Protein AF-A0AAE0HT66-F1 (afdb_monomer_lite)

pLDDT: mean 77.18, std 22.68, range [31.53, 98.75]

Foldseek 3Di:
DDPPDDPDDDDDDDDDDDDDDDDDDDDDDDDDDDDDCPVVVVVVVVVVVVVVVVCVVVVVPPPPDPPPPPPDDPDPPPPPDPDPDDPPPPPQQDAAEDEDEDFLLDLVVLCCLPVPVVVVCVPCVSRHPYDYAYDWDADPVRDTADPVGPLRLLSRLLLLLLCVVPVPCVQSSQLSNQSSVVSVCGPPLVSNVVSCVVRVHDSVSSVCSCPPPVSPRRNDDDPDD

Radius of gyration: 29.05 Å; chains: 1; bounding box: 77×55×72 Å

Structure (mmCIF, N/CA/C/O backbone):
data_AF-A0AAE0HT66-F1
#
_entry.id   AF-A0AAE0HT66-F1
#
loop_
_atom_site.group_PDB
_atom_site.id
_atom_site.type_symbol
_atom_site.label_atom_id
_atom_site.label_alt_id
_atom_site.label_comp_id
_atom_site.label_asym_id
_atom_site.label_entity_id
_atom_site.label_seq_id
_atom_site.pdbx_PDB_ins_code
_atom_site.Cartn_x
_atom_site.Cartn_y
_atom_site.Cartn_z
_atom_site.occupancy
_atom_site.B_iso_or_equiv
_atom_site.auth_seq_id
_atom_site.auth_comp_id
_atom_site.auth_asym_id
_atom_site.auth_atom_id
_atom_site.pdbx_PDB_model_num
ATOM 1 N N . MET A 1 1 ? 22.361 10.518 -19.785 1.00 38.62 1 MET A N 1
ATOM 2 C CA . MET A 1 1 ? 21.434 9.857 -20.727 1.00 38.62 1 MET A CA 1
ATOM 3 C C . MET A 1 1 ? 20.139 9.699 -19.963 1.00 38.62 1 MET A C 1
ATOM 5 O O . MET A 1 1 ? 20.112 8.936 -19.013 1.00 38.62 1 MET A O 1
ATOM 9 N N . ASP A 1 2 ? 19.181 10.570 -20.272 1.00 39.28 2 ASP A N 1
ATOM 10 C CA . ASP A 1 2 ? 18.023 10.911 -19.442 1.00 39.28 2 ASP A CA 1
ATOM 11 C C . ASP A 1 2 ? 16.940 9.827 -19.385 1.00 39.28 2 ASP A C 1
ATOM 13 O O . ASP A 1 2 ? 16.360 9.454 -20.404 1.00 39.28 2 ASP A O 1
ATOM 17 N N . GLU A 1 3 ? 16.601 9.410 -18.166 1.00 45.34 3 GLU A N 1
ATOM 18 C CA . GLU A 1 3 ? 15.489 8.522 -17.809 1.00 45.34 3 GLU A CA 1
ATOM 19 C C . GLU A 1 3 ? 14.246 9.352 -17.425 1.00 45.34 3 GLU A C 1
ATOM 21 O O . GLU A 1 3 ? 13.720 9.270 -16.324 1.00 45.34 3 GLU A O 1
ATOM 26 N N . LYS A 1 4 ? 13.793 10.236 -18.324 1.00 43.44 4 LYS A N 1
ATOM 27 C CA . LYS A 1 4 ? 12.598 11.086 -18.110 1.00 43.44 4 LYS A CA 1
ATOM 28 C C . LYS A 1 4 ? 11.472 10.827 -19.110 1.00 43.44 4 LYS A C 1
ATOM 30 O O . LYS A 1 4 ? 10.714 11.732 -19.448 1.00 43.44 4 LYS A O 1
ATOM 35 N N . ARG A 1 5 ? 11.363 9.612 -19.652 1.00 46.53 5 ARG A N 1
ATOM 36 C CA . ARG A 1 5 ? 10.412 9.358 -20.747 1.00 46.53 5 ARG A CA 1
ATOM 37 C C . ARG A 1 5 ? 9.852 7.940 -20.764 1.00 46.53 5 ARG A C 1
ATOM 39 O O . ARG A 1 5 ? 10.091 7.192 -21.702 1.00 46.53 5 ARG A O 1
ATOM 46 N N . ALA A 1 6 ? 9.089 7.583 -19.735 1.00 46.75 6 ALA A N 1
ATOM 47 C CA . ALA A 1 6 ? 8.369 6.306 -19.710 1.00 46.75 6 ALA A CA 1
ATOM 48 C C . ALA A 1 6 ? 6.849 6.423 -19.499 1.00 46.75 6 ALA A C 1
ATOM 50 O O . ALA A 1 6 ? 6.180 5.397 -19.495 1.00 46.75 6 ALA A O 1
ATOM 51 N N . PHE A 1 7 ? 6.271 7.627 -19.377 1.00 44.38 7 PHE A N 1
ATOM 52 C CA . PHE A 1 7 ? 4.848 7.757 -19.013 1.00 44.38 7 PHE A CA 1
ATOM 53 C C . PHE A 1 7 ? 3.924 8.402 -20.053 1.00 44.38 7 PHE A C 1
ATOM 55 O O . PHE A 1 7 ? 2.739 8.556 -19.783 1.00 44.38 7 PHE A O 1
ATOM 62 N N . GLU A 1 8 ? 4.413 8.754 -21.247 1.00 47.97 8 GLU A N 1
ATOM 63 C CA . GLU A 1 8 ? 3.645 9.627 -22.153 1.00 47.97 8 GLU A CA 1
ATOM 64 C C . GLU A 1 8 ? 3.478 9.126 -23.588 1.00 47.97 8 GLU A C 1
ATOM 66 O O . GLU A 1 8 ? 3.540 9.908 -24.529 1.00 47.97 8 GLU A O 1
ATOM 71 N N . GLN A 1 9 ? 3.228 7.835 -23.801 1.00 50.03 9 GLN A N 1
ATOM 72 C CA . GLN A 1 9 ? 2.726 7.384 -25.105 1.00 50.03 9 GLN A CA 1
ATOM 73 C C . GLN A 1 9 ? 2.022 6.031 -25.018 1.00 50.03 9 GLN A C 1
ATOM 75 O O . GLN A 1 9 ? 2.674 5.012 -25.189 1.00 50.03 9 GLN A O 1
ATOM 80 N N . LEU A 1 10 ? 0.691 6.031 -24.886 1.00 36.78 10 LEU A N 1
ATOM 81 C CA . LEU A 1 10 ? -0.179 5.149 -25.677 1.00 36.78 10 LEU A CA 1
ATOM 82 C C . LEU A 1 10 ? -1.539 5.849 -25.928 1.00 36.78 10 LEU A C 1
ATOM 84 O O . LEU A 1 10 ? -2.130 6.370 -24.983 1.00 36.78 10 LEU A O 1
ATOM 88 N N . PRO A 1 11 ? -2.033 5.914 -27.182 1.00 40.06 11 PRO A N 1
ATOM 89 C CA . PRO A 1 11 ? -3.235 6.667 -27.539 1.00 40.06 11 PRO A CA 1
ATOM 90 C C . PRO A 1 11 ? -4.526 5.878 -27.262 1.00 40.06 11 PRO A C 1
ATOM 92 O O . PRO A 1 11 ? -4.667 4.729 -27.677 1.00 40.06 11 PRO A O 1
ATOM 95 N N . ILE A 1 12 ? -5.496 6.535 -26.619 1.00 41.31 12 ILE A N 1
ATOM 96 C CA . ILE A 1 12 ? -6.864 6.040 -26.416 1.00 41.31 12 ILE A CA 1
ATOM 97 C C . ILE A 1 12 ? -7.709 6.383 -27.649 1.00 41.31 12 ILE A C 1
ATOM 99 O O . ILE A 1 12 ? -7.944 7.552 -27.952 1.00 41.31 12 ILE A O 1
ATOM 103 N N . THR A 1 13 ? -8.197 5.367 -28.359 1.00 40.44 13 THR A N 1
ATOM 104 C CA . THR A 1 13 ? -9.254 5.527 -29.364 1.00 40.44 13 THR A CA 1
ATOM 105 C C . THR A 1 13 ? -10.602 5.677 -28.657 1.00 40.44 13 THR A C 1
ATOM 107 O O . THR A 1 13 ? -11.047 4.758 -27.971 1.00 40.44 13 THR A O 1
ATOM 110 N N . GLN A 1 14 ? -11.247 6.834 -28.821 1.00 40.94 14 GLN A N 1
ATOM 111 C CA . GLN A 1 14 ? -12.584 7.130 -28.302 1.00 40.94 14 GLN A CA 1
ATOM 112 C C . GLN A 1 14 ? -13.657 6.317 -29.047 1.00 40.94 14 GLN A C 1
ATOM 114 O O . GLN A 1 14 ? -13.795 6.427 -30.265 1.00 40.94 14 GLN A O 1
ATOM 119 N N . GLY A 1 15 ? -14.427 5.516 -28.307 1.00 35.72 15 GLY A N 1
ATOM 120 C CA . GLY A 1 15 ? -15.667 4.902 -28.780 1.00 35.72 15 GLY A CA 1
ATOM 121 C C . GLY A 1 15 ? -16.825 5.889 -28.647 1.00 35.72 15 GLY A C 1
ATOM 122 O O . GLY A 1 15 ? -17.043 6.453 -27.578 1.00 35.72 15 GLY A O 1
ATOM 123 N N . SER A 1 16 ? -17.532 6.118 -29.749 1.00 39.53 16 SER A N 1
ATOM 124 C CA . SER A 1 16 ? -18.699 6.991 -29.855 1.00 39.53 16 SER A CA 1
ATOM 125 C C . SER A 1 16 ? -19.965 6.258 -29.410 1.00 39.53 16 SER A C 1
ATOM 127 O O . SER A 1 16 ? -20.247 5.147 -29.852 1.00 39.53 16 SER A O 1
ATOM 129 N N . ASP A 1 17 ? -20.724 6.905 -28.531 1.00 43.22 17 ASP A N 1
ATOM 130 C CA . ASP A 1 17 ? -22.006 6.446 -28.005 1.00 43.22 17 ASP A CA 1
ATOM 131 C C . ASP A 1 17 ? -23.137 6.952 -28.921 1.00 43.22 17 ASP A C 1
ATOM 133 O O . ASP A 1 17 ? -23.206 8.147 -29.225 1.00 43.22 17 ASP A O 1
ATOM 137 N N . SER A 1 18 ? -24.007 6.062 -29.414 1.00 40.66 18 SER A N 1
ATOM 138 C CA . SER A 1 18 ? -25.188 6.469 -30.190 1.00 40.66 18 SER A CA 1
ATOM 139 C C . SER A 1 18 ? -26.352 5.472 -30.109 1.00 40.66 18 SER A C 1
ATOM 141 O O . SER A 1 18 ? -26.240 4.339 -30.561 1.00 40.66 18 SER A O 1
ATOM 143 N N . GLY A 1 19 ? -27.492 5.974 -29.606 1.00 35.41 19 GLY A N 1
ATOM 144 C CA . GLY A 1 19 ? -28.868 5.518 -29.880 1.00 35.41 19 GLY A CA 1
ATOM 145 C C . GLY A 1 19 ? -29.298 4.199 -29.219 1.00 35.41 19 GLY A C 1
ATOM 146 O O . GLY A 1 19 ? -28.543 3.252 -29.123 1.00 35.41 19 GLY A O 1
ATOM 147 N N . SER A 1 20 ? -30.532 3.974 -28.772 1.00 40.66 20 SER A N 1
ATOM 148 C CA . SER A 1 20 ? -31.798 4.712 -28.829 1.00 40.66 20 SER A CA 1
ATOM 149 C C . SER A 1 20 ? -32.842 3.838 -28.102 1.00 40.66 20 SER A C 1
ATOM 151 O O . SER A 1 20 ? -32.801 2.614 -28.210 1.00 40.66 20 SER A O 1
ATOM 153 N N . ARG A 1 21 ? -33.779 4.443 -27.357 1.00 45.50 21 ARG A N 1
ATOM 154 C CA . ARG A 1 21 ? -34.964 3.768 -26.777 1.00 45.50 21 ARG A CA 1
ATOM 155 C C . ARG A 1 21 ? -35.964 3.379 -27.868 1.00 45.50 21 ARG A C 1
ATOM 157 O O . ARG A 1 21 ? -36.226 4.226 -28.712 1.00 45.50 21 ARG A O 1
ATOM 164 N N . GLN A 1 22 ? -36.637 2.229 -27.724 1.00 47.03 22 GLN A N 1
ATOM 165 C CA . GLN A 1 22 ? -38.090 2.062 -27.951 1.00 47.03 22 GLN A CA 1
ATOM 166 C C . GLN A 1 22 ? -38.619 0.707 -27.391 1.00 47.03 22 GLN A C 1
ATOM 168 O O . GLN A 1 22 ? -37.803 -0.147 -27.046 1.00 47.03 22 GLN A O 1
ATOM 173 N N . PRO A 1 23 ? -39.950 0.563 -27.172 1.00 49.25 23 PRO A N 1
ATOM 174 C CA . PRO A 1 23 ? -40.540 -0.225 -26.082 1.00 49.25 23 PRO A CA 1
ATOM 175 C C . PRO A 1 23 ? -41.077 -1.620 -26.461 1.00 49.25 23 PRO A C 1
ATOM 177 O O . PRO A 1 23 ? -41.039 -2.046 -27.608 1.00 49.25 23 PRO A O 1
ATOM 180 N N . ALA A 1 24 ? -41.581 -2.281 -25.413 1.00 49.34 24 ALA A N 1
ATOM 181 C CA . ALA A 1 24 ? -42.145 -3.622 -25.306 1.00 49.34 24 ALA A CA 1
ATOM 182 C C . ALA A 1 24 ? -43.179 -4.024 -26.373 1.00 49.34 24 ALA A C 1
ATOM 184 O O . ALA A 1 24 ? -44.080 -3.251 -26.696 1.00 49.34 24 ALA A O 1
ATOM 185 N N . ASP A 1 25 ? -43.084 -5.290 -26.792 1.00 50.97 25 ASP A N 1
ATOM 186 C CA . ASP A 1 25 ? -44.118 -6.024 -27.520 1.00 50.97 25 ASP A CA 1
ATOM 187 C C . ASP A 1 25 ? -44.650 -7.182 -26.656 1.00 50.97 25 ASP A C 1
ATOM 189 O O . ASP A 1 25 ? -43.901 -7.953 -26.046 1.00 50.97 25 ASP A O 1
ATOM 193 N N . ASP A 1 26 ? -45.974 -7.220 -26.591 1.00 60.25 26 ASP A N 1
ATOM 194 C CA . ASP A 1 26 ? -46.862 -8.097 -25.847 1.00 60.25 26 ASP A CA 1
ATOM 195 C C . ASP A 1 26 ? -47.336 -9.200 -26.793 1.00 60.25 26 ASP A C 1
ATOM 197 O O . ASP A 1 26 ? -47.948 -8.904 -27.813 1.00 60.25 26 ASP A O 1
ATOM 201 N N . SER A 1 27 ? -47.064 -10.465 -26.456 1.00 57.72 27 SER A N 1
ATOM 202 C CA . SER A 1 27 ? -47.983 -11.604 -26.644 1.00 57.72 27 SER A CA 1
ATOM 203 C C . SER A 1 27 ? -47.235 -12.937 -26.754 1.00 57.72 27 SER A C 1
ATOM 205 O O . SER A 1 27 ? -46.704 -13.315 -27.795 1.00 57.72 27 SER A O 1
ATOM 207 N N . ASN A 1 28 ? -47.290 -13.759 -25.701 1.00 48.62 28 ASN A N 1
ATOM 208 C CA . ASN A 1 28 ? -47.371 -15.206 -25.921 1.00 48.62 28 ASN A CA 1
ATOM 209 C C . ASN A 1 28 ? -47.977 -15.945 -24.727 1.00 48.62 28 ASN A C 1
ATOM 211 O O . ASN A 1 28 ? -47.296 -16.523 -23.878 1.00 48.62 28 ASN A O 1
ATOM 215 N N . ARG A 1 29 ? -49.307 -15.957 -24.690 1.00 55.19 29 ARG A N 1
ATOM 216 C CA . ARG A 1 29 ? -50.089 -16.849 -23.841 1.00 55.19 29 ARG A CA 1
ATOM 217 C C . ARG A 1 29 ? -50.065 -18.246 -24.463 1.00 55.19 29 ARG A C 1
ATOM 219 O O . ARG A 1 29 ? -50.873 -18.542 -25.338 1.00 55.19 29 ARG A O 1
ATOM 226 N N . ARG A 1 30 ? -49.149 -19.115 -24.021 1.00 57.34 30 ARG A N 1
ATOM 227 C CA . ARG A 1 30 ? -49.156 -20.537 -24.401 1.00 57.34 30 ARG A CA 1
ATOM 228 C C . ARG A 1 30 ? -49.746 -21.417 -23.304 1.00 57.34 30 ARG A C 1
ATOM 230 O O . ARG A 1 30 ? -49.387 -21.341 -22.134 1.00 57.34 30 ARG A O 1
ATOM 237 N N . HIS A 1 31 ? -50.698 -22.230 -23.745 1.00 50.47 31 HIS A N 1
ATOM 238 C CA . HIS A 1 31 ? -51.531 -23.136 -22.975 1.00 50.47 31 HIS A CA 1
ATOM 239 C C . HIS A 1 31 ? -50.721 -24.140 -22.142 1.00 50.47 31 HIS A C 1
ATOM 241 O O . HIS A 1 31 ? -49.937 -24.928 -22.670 1.00 50.47 31 HIS A O 1
ATOM 247 N N . HIS A 1 32 ? -50.985 -24.156 -20.834 1.00 47.28 32 HIS A N 1
ATOM 248 C CA . HIS A 1 32 ? -50.566 -25.215 -19.923 1.00 47.28 32 HIS A CA 1
ATOM 249 C C . HIS A 1 32 ? -51.323 -26.509 -20.255 1.00 47.28 32 HIS A C 1
ATOM 251 O O . HIS A 1 32 ? -52.469 -26.703 -19.849 1.00 47.28 32 HIS A O 1
ATOM 257 N N . HIS A 1 33 ? -50.673 -27.424 -20.973 1.00 54.47 33 HIS A N 1
ATOM 258 C CA . HIS A 1 33 ? -51.103 -28.817 -21.018 1.00 54.47 33 HIS A CA 1
ATOM 259 C C . HIS A 1 33 ? -50.644 -29.505 -19.728 1.00 54.47 33 HIS A C 1
ATOM 261 O O . HIS A 1 33 ? -49.456 -29.760 -19.528 1.00 54.47 33 HIS A O 1
ATOM 267 N N . SER A 1 34 ? -51.601 -29.793 -18.845 1.00 59.75 34 SER A N 1
ATOM 268 C CA . SER A 1 34 ? -51.412 -30.579 -17.624 1.00 59.75 34 SER A CA 1
ATOM 269 C C . SER A 1 34 ? -50.943 -31.996 -17.978 1.00 59.75 34 SER A C 1
ATOM 271 O O . SER A 1 34 ? -51.737 -32.872 -18.325 1.00 59.75 34 SER A O 1
ATOM 273 N N . ARG A 1 35 ? -49.622 -32.213 -17.953 1.00 61.88 35 ARG A N 1
ATOM 274 C CA . ARG A 1 35 ? -49.002 -33.541 -17.981 1.00 61.88 35 ARG A CA 1
ATOM 275 C C . ARG A 1 35 ? -48.715 -33.960 -16.539 1.00 61.88 35 ARG A C 1
ATOM 277 O O . ARG A 1 35 ? -48.104 -33.228 -15.769 1.00 61.88 35 ARG A O 1
ATOM 284 N N . ARG A 1 36 ? -49.240 -35.133 -16.195 1.00 64.62 36 ARG A N 1
ATOM 285 C CA . ARG A 1 36 ? -49.353 -35.736 -14.859 1.00 64.62 36 ARG A CA 1
ATOM 286 C C . ARG A 1 36 ? -48.044 -35.659 -14.037 1.00 64.62 36 ARG A C 1
ATOM 288 O O . ARG A 1 36 ? -46.979 -35.940 -14.584 1.00 64.62 36 ARG A O 1
ATOM 295 N N . PRO A 1 37 ? -48.104 -35.384 -12.718 1.00 59.56 37 PRO A N 1
ATOM 296 C CA . PRO A 1 37 ? -46.948 -35.069 -11.865 1.00 59.56 37 PRO A CA 1
ATOM 297 C C . PRO A 1 37 ? -46.133 -36.296 -11.407 1.00 59.56 37 PRO A C 1
ATOM 299 O O . PRO A 1 37 ? -45.444 -36.242 -10.391 1.00 59.56 37 PRO A O 1
ATOM 302 N N . LEU A 1 38 ? -46.187 -37.416 -12.134 1.00 61.53 38 LEU A N 1
ATOM 303 C CA . LEU A 1 38 ? -45.502 -38.644 -11.716 1.00 61.53 38 LEU A CA 1
ATOM 304 C C . LEU A 1 38 ? -43.973 -38.530 -11.866 1.00 61.53 38 LEU A C 1
ATOM 306 O O . LEU A 1 38 ? -43.234 -39.040 -11.031 1.00 61.53 38 LEU A O 1
ATOM 310 N N . HIS A 1 39 ? -43.493 -37.786 -12.868 1.00 70.69 39 HIS A N 1
ATOM 311 C CA . HIS A 1 39 ? -42.058 -37.579 -13.097 1.00 70.69 39 HIS A CA 1
ATOM 312 C C . HIS A 1 39 ? -41.389 -36.682 -12.043 1.00 70.69 39 HIS A C 1
ATOM 314 O O . HIS A 1 39 ? -40.217 -36.875 -11.723 1.00 70.69 39 HIS A O 1
ATOM 320 N N . PHE A 1 40 ? -42.121 -35.726 -11.463 1.00 77.81 40 PHE A N 1
ATOM 321 C CA . PHE A 1 40 ? -41.576 -34.860 -10.414 1.00 77.81 40 PHE A CA 1
ATOM 322 C C . PHE A 1 40 ? -41.307 -35.636 -9.124 1.00 77.81 40 PHE A C 1
ATOM 324 O O . PHE A 1 40 ? -40.271 -35.430 -8.497 1.00 77.81 40 PHE A O 1
ATOM 331 N N . LEU A 1 41 ? -42.185 -36.583 -8.775 1.00 79.06 41 LEU A N 1
ATOM 332 C CA . LEU A 1 41 ? -41.986 -37.471 -7.629 1.00 79.06 41 LEU A CA 1
ATOM 333 C C . LEU A 1 41 ? -40.756 -38.364 -7.818 1.00 79.06 41 LEU A C 1
ATOM 335 O O . LEU A 1 41 ? -39.928 -38.438 -6.915 1.00 79.06 41 LEU A O 1
ATOM 339 N N . THR A 1 42 ? -40.572 -38.963 -9.001 1.00 83.56 42 THR A N 1
ATOM 340 C CA . THR A 1 42 ? -39.398 -39.813 -9.267 1.00 83.56 42 THR A CA 1
ATOM 341 C C . THR A 1 42 ? -38.085 -39.028 -9.245 1.00 83.56 42 THR A C 1
ATOM 343 O O . THR A 1 42 ? -37.085 -39.503 -8.707 1.00 83.56 42 THR A O 1
ATOM 346 N N . ILE A 1 43 ? -38.078 -37.805 -9.788 1.00 89.38 43 ILE A N 1
ATOM 347 C CA . ILE A 1 43 ? -36.892 -36.937 -9.779 1.00 89.38 43 ILE A CA 1
ATOM 348 C C . ILE A 1 43 ? -36.573 -36.494 -8.346 1.00 89.38 43 ILE A C 1
ATOM 350 O O . ILE A 1 43 ? -35.423 -36.589 -7.924 1.00 89.38 43 ILE A O 1
ATOM 354 N N . ALA A 1 44 ? -37.578 -36.089 -7.564 1.00 89.81 44 ALA A N 1
ATOM 355 C CA . ALA A 1 44 ? -37.383 -35.693 -6.171 1.00 89.81 44 ALA A CA 1
ATOM 356 C C . ALA A 1 44 ? -36.828 -36.843 -5.314 1.00 89.81 44 ALA A C 1
ATOM 358 O O . ALA A 1 44 ? -35.904 -36.626 -4.529 1.00 89.81 44 ALA A O 1
ATOM 359 N N . THR A 1 45 ? -37.317 -38.076 -5.503 1.00 89.06 45 THR A N 1
ATOM 360 C CA . THR A 1 45 ? -36.786 -39.249 -4.789 1.00 89.06 45 THR A CA 1
ATOM 361 C C . THR A 1 45 ? -35.347 -39.574 -5.184 1.00 89.06 45 THR A C 1
ATOM 363 O O . THR A 1 45 ? -34.541 -39.900 -4.314 1.00 89.06 45 THR A O 1
ATOM 366 N N . LEU A 1 46 ? -34.987 -39.428 -6.467 1.00 93.69 46 LEU A N 1
ATOM 367 C CA . LEU A 1 46 ? -33.610 -39.633 -6.925 1.00 93.69 46 LEU A CA 1
ATOM 368 C C . LEU A 1 46 ? -32.667 -38.579 -6.334 1.00 93.69 46 LEU A C 1
ATOM 370 O O . LEU A 1 46 ? -31.623 -38.941 -5.796 1.00 93.69 46 LEU A O 1
ATOM 374 N N . ILE A 1 47 ? -33.059 -37.302 -6.336 1.00 93.38 47 ILE A N 1
ATOM 375 C CA . ILE A 1 47 ? -32.260 -36.211 -5.756 1.00 93.38 47 ILE A CA 1
ATOM 376 C C . ILE A 1 47 ? -32.066 -36.408 -4.245 1.00 93.38 47 ILE A C 1
ATOM 378 O O . ILE A 1 47 ? -30.943 -36.294 -3.756 1.00 93.38 47 ILE A O 1
ATOM 382 N N . LEU A 1 48 ? -33.126 -36.755 -3.506 1.00 90.94 48 LEU A N 1
ATOM 383 C CA . LEU A 1 48 ? -33.041 -37.032 -2.066 1.00 90.94 48 LEU A CA 1
ATOM 384 C C . LEU A 1 48 ? -32.129 -38.225 -1.763 1.00 90.94 48 LEU A C 1
ATOM 386 O O . LEU A 1 48 ? -31.321 -38.156 -0.837 1.00 90.94 48 LEU A O 1
ATOM 390 N N . SER A 1 49 ? -32.217 -39.294 -2.561 1.00 91.25 49 SER A N 1
ATOM 391 C CA . SER A 1 49 ? -31.366 -40.475 -2.389 1.00 91.25 49 SER A CA 1
ATOM 392 C C . SER A 1 49 ? -29.889 -40.177 -2.680 1.00 91.25 49 SER A C 1
ATOM 394 O O . SER A 1 49 ? -29.029 -40.553 -1.884 1.00 91.25 49 SER A O 1
ATOM 396 N N . LEU A 1 50 ? -29.587 -39.419 -3.742 1.00 91.25 50 LEU A N 1
ATOM 397 C CA . LEU A 1 50 ? -28.228 -38.982 -4.078 1.00 91.25 50 LEU A CA 1
ATOM 398 C C . LEU A 1 50 ? -27.653 -38.029 -3.022 1.00 91.25 50 LEU A C 1
ATOM 400 O O . LEU A 1 50 ? -26.486 -38.158 -2.660 1.00 91.25 50 LEU A O 1
ATOM 404 N N . TRP A 1 51 ? -28.459 -37.113 -2.477 1.00 88.44 51 TRP A N 1
ATOM 405 C CA . TRP A 1 51 ? -28.031 -36.211 -1.404 1.00 88.44 51 TRP A CA 1
ATOM 406 C C . TRP A 1 51 ? -27.745 -36.960 -0.095 1.00 88.44 51 TRP A C 1
ATOM 408 O O . TRP A 1 51 ? -26.736 -36.693 0.563 1.00 88.44 51 TRP A O 1
ATOM 418 N N . ALA A 1 52 ? -28.589 -37.934 0.262 1.00 87.38 52 ALA A N 1
ATOM 419 C CA . ALA A 1 52 ? -28.363 -38.795 1.420 1.00 87.38 52 ALA A CA 1
ATOM 420 C C . ALA A 1 52 ? -27.095 -39.648 1.253 1.00 87.38 52 ALA A C 1
ATOM 422 O O . ALA A 1 52 ? -26.301 -39.751 2.189 1.00 87.38 52 ALA A O 1
ATOM 423 N N . PHE A 1 53 ? -26.862 -40.195 0.055 1.00 84.75 53 PHE A N 1
ATOM 424 C CA . PHE A 1 53 ? -25.660 -40.970 -0.250 1.00 84.75 53 PHE A CA 1
ATOM 425 C C . PHE A 1 53 ? -24.400 -40.095 -0.213 1.00 84.75 53 PHE A C 1
ATOM 427 O O . PHE A 1 53 ? -23.430 -40.464 0.440 1.00 84.75 53 PHE A O 1
ATOM 434 N N . TYR A 1 54 ? -24.444 -38.891 -0.796 1.00 83.94 54 TYR A N 1
ATOM 435 C CA . TYR A 1 54 ? -23.352 -37.914 -0.732 1.00 83.94 54 TYR A CA 1
ATOM 436 C C . TYR A 1 54 ? -23.029 -37.505 0.710 1.00 83.94 54 TYR A C 1
ATOM 438 O O . TYR A 1 54 ? -21.859 -37.439 1.089 1.00 83.94 54 TYR A O 1
ATOM 446 N N . ARG A 1 55 ? -24.043 -37.282 1.559 1.00 79.75 55 ARG A N 1
ATOM 447 C CA . ARG A 1 55 ? -23.832 -37.041 2.997 1.00 79.75 55 ARG A CA 1
ATOM 448 C C . ARG A 1 55 ? -23.238 -38.249 3.719 1.00 79.75 55 ARG A C 1
ATOM 450 O O . ARG A 1 55 ? -22.370 -38.058 4.567 1.00 79.75 55 ARG A O 1
ATOM 457 N N . ALA A 1 56 ? -23.662 -39.468 3.395 1.00 72.69 56 ALA A N 1
ATOM 458 C CA . ALA A 1 56 ? -23.105 -40.676 3.999 1.00 72.69 56 ALA A CA 1
ATOM 459 C C . ALA A 1 56 ? -21.629 -40.872 3.609 1.00 72.69 56 ALA A C 1
ATOM 461 O O . ALA A 1 56 ? -20.797 -41.094 4.489 1.00 72.69 56 ALA A O 1
ATOM 462 N N . THR A 1 57 ? -21.274 -40.692 2.332 1.00 65.88 57 THR A N 1
ATOM 463 C CA . THR A 1 57 ? -19.898 -40.862 1.834 1.00 65.88 57 THR A CA 1
ATOM 464 C C . THR A 1 57 ? -18.962 -39.719 2.230 1.00 65.88 57 THR A C 1
ATOM 466 O O . THR A 1 57 ? -17.761 -39.932 2.355 1.00 65.88 57 THR A O 1
ATOM 469 N N . THR A 1 58 ? -19.478 -38.508 2.467 1.00 58.97 58 THR A N 1
ATOM 470 C CA . THR A 1 58 ? -18.671 -37.373 2.961 1.00 58.97 58 THR A CA 1
ATOM 471 C C . THR A 1 58 ? -18.584 -37.302 4.489 1.00 58.97 58 THR A C 1
ATOM 473 O O . THR A 1 58 ? -17.767 -36.552 5.020 1.00 58.97 58 THR A O 1
ATOM 476 N N . SER A 1 59 ? -19.354 -38.111 5.229 1.00 56.06 59 SER A N 1
ATOM 477 C CA . SER A 1 59 ? -19.266 -38.167 6.699 1.00 56.06 59 SER A CA 1
ATOM 478 C C . SER A 1 59 ? -17.975 -38.820 7.219 1.00 56.06 59 SER A C 1
ATOM 480 O O . SER A 1 59 ? -17.633 -38.667 8.393 1.00 56.06 59 SER A O 1
ATOM 482 N N . SER A 1 60 ? -17.194 -39.453 6.338 1.00 56.06 60 SER A N 1
ATOM 483 C CA . SER A 1 60 ? -15.895 -40.060 6.656 1.00 56.06 60 SER A CA 1
ATOM 484 C C . SER A 1 60 ? -14.736 -39.065 6.832 1.00 56.06 60 SER A C 1
ATOM 486 O O . SER A 1 60 ? -13.625 -39.501 7.121 1.00 56.06 60 SER A O 1
ATOM 488 N N . SER A 1 61 ? -14.955 -37.747 6.730 1.00 56.41 61 SER A N 1
ATOM 489 C CA . SER A 1 61 ? -13.917 -36.729 6.996 1.00 56.41 61 SER A CA 1
ATOM 490 C C . SER A 1 61 ? -14.096 -35.940 8.303 1.00 56.41 61 SER A C 1
ATOM 492 O O . SER A 1 61 ? -13.293 -35.057 8.602 1.00 56.41 61 SER A O 1
ATOM 494 N N . ARG A 1 62 ? -15.046 -36.314 9.176 1.00 51.22 62 ARG A N 1
ATOM 495 C CA . ARG A 1 62 ? -15.085 -35.840 10.578 1.00 51.22 62 ARG A CA 1
ATOM 496 C C . ARG A 1 62 ? -14.293 -36.763 11.505 1.00 51.22 62 ARG A C 1
ATOM 498 O O . ARG A 1 62 ? -14.818 -37.324 12.461 1.00 51.22 62 ARG A O 1
ATOM 505 N N . ARG A 1 63 ? -13.008 -36.941 11.204 1.00 45.84 63 ARG A N 1
ATOM 506 C CA . ARG A 1 63 ? -12.026 -37.505 12.143 1.00 45.84 63 ARG A CA 1
ATOM 507 C C . ARG A 1 63 ? -10.672 -36.811 12.004 1.00 45.84 63 ARG A C 1
ATOM 509 O O . ARG A 1 63 ? -9.629 -37.445 12.079 1.00 45.84 63 ARG A O 1
ATOM 516 N N . TRP A 1 64 ? -10.697 -35.491 11.847 1.00 39.62 64 TRP A N 1
ATOM 517 C CA . TRP A 1 64 ? -9.579 -34.651 12.261 1.00 39.62 64 TRP A CA 1
ATOM 518 C C . TRP A 1 64 ? -9.728 -34.415 13.755 1.00 39.62 64 TRP A C 1
ATOM 520 O O . TRP A 1 64 ? -10.439 -33.532 14.212 1.00 39.62 64 TRP A O 1
ATOM 530 N N . GLN A 1 65 ? -9.149 -35.363 14.480 1.00 42.50 65 GLN A N 1
ATOM 531 C CA . GLN A 1 65 ? -8.543 -35.228 15.792 1.00 42.50 65 GLN A CA 1
ATOM 532 C C . GLN A 1 65 ? -8.630 -33.813 16.386 1.00 42.50 65 GLN A C 1
ATOM 534 O O . GLN A 1 65 ? -7.775 -32.964 16.133 1.00 42.50 65 GLN A O 1
ATOM 539 N N . GLU A 1 66 ? -9.613 -33.598 17.258 1.00 41.06 66 GLU A N 1
ATOM 540 C CA . GLU A 1 66 ? -9.425 -32.661 18.356 1.00 41.06 66 GLU A CA 1
ATOM 541 C C . GLU A 1 66 ? -8.254 -33.194 19.181 1.00 41.06 66 GLU A C 1
ATOM 543 O O . GLU A 1 66 ? -8.380 -34.129 19.972 1.00 41.06 66 GLU A O 1
ATOM 548 N N . ARG A 1 67 ? -7.058 -32.661 18.930 1.00 44.44 67 ARG A N 1
ATOM 549 C CA . ARG A 1 67 ? -6.015 -32.684 19.943 1.00 44.44 67 ARG A CA 1
ATOM 550 C C . ARG A 1 67 ? -6.442 -31.636 20.965 1.00 44.44 67 ARG A C 1
ATOM 552 O O . ARG A 1 67 ? -6.447 -30.460 20.601 1.00 44.44 67 ARG A O 1
ATOM 559 N N . PRO A 1 68 ? -6.792 -32.003 2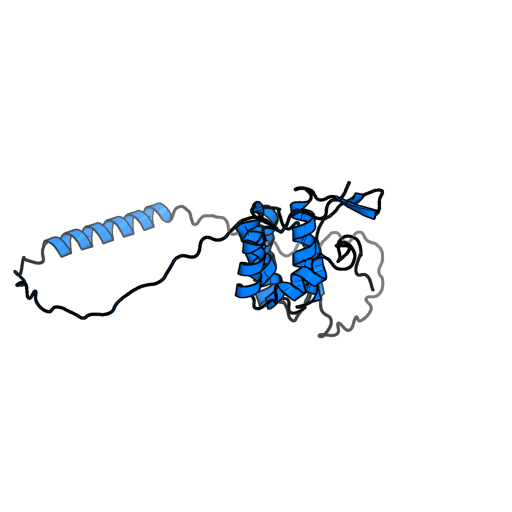2.209 1.00 43.59 68 PRO A N 1
ATOM 560 C CA . PRO A 1 68 ? -6.879 -30.999 23.249 1.00 43.59 68 PRO A CA 1
ATOM 561 C C . PRO A 1 68 ? -5.498 -30.348 23.317 1.00 43.59 68 PRO A C 1
ATOM 563 O O . PRO A 1 68 ? -4.487 -31.028 23.519 1.00 43.59 68 PRO A O 1
ATOM 566 N N . LEU A 1 69 ? -5.439 -29.041 23.064 1.00 49.78 69 LEU A N 1
ATOM 567 C CA . LEU A 1 69 ? -4.276 -28.251 23.424 1.00 49.78 69 LEU A CA 1
ATOM 568 C C . LEU A 1 69 ? -4.095 -28.461 24.923 1.00 49.78 69 LEU A C 1
ATOM 570 O O . LEU A 1 69 ? -4.919 -28.036 25.729 1.00 49.78 69 LEU A O 1
ATOM 574 N N . ILE A 1 70 ? -3.047 -29.203 25.273 1.00 50.88 70 ILE A N 1
ATOM 575 C CA . ILE A 1 70 ? -2.599 -29.409 26.641 1.00 50.88 70 ILE A CA 1
ATOM 576 C C . ILE A 1 70 ? -2.110 -28.045 27.128 1.00 50.88 70 ILE A C 1
ATOM 578 O O . ILE A 1 70 ? -0.923 -27.728 27.071 1.00 50.88 70 ILE A O 1
ATOM 582 N N . TRP A 1 71 ? -3.042 -27.200 27.553 1.00 50.69 71 TRP A N 1
ATOM 583 C CA . TRP A 1 71 ? -2.731 -26.022 28.332 1.00 50.69 71 TRP A CA 1
ATOM 584 C C . TRP A 1 71 ? -2.329 -26.533 29.714 1.00 50.69 71 TRP A C 1
ATOM 586 O O . TRP A 1 71 ? -3.152 -27.089 30.435 1.00 50.69 71 TRP A O 1
ATOM 596 N N . GLY A 1 72 ? -1.038 -26.451 30.043 1.00 51.81 72 GLY A N 1
ATOM 597 C CA . GLY A 1 72 ? -0.574 -26.841 31.376 1.00 51.81 72 GLY A CA 1
ATOM 598 C C . GLY A 1 72 ? 0.812 -27.463 31.491 1.00 51.81 72 GLY A C 1
ATOM 599 O O . GLY A 1 72 ? 1.108 -28.027 32.539 1.00 51.81 72 GLY A O 1
ATOM 600 N N . LYS A 1 73 ? 1.694 -27.368 30.488 1.00 42.78 73 LYS A N 1
ATOM 601 C CA . LYS A 1 73 ? 3.125 -27.543 30.777 1.00 42.78 73 LYS A CA 1
ATOM 602 C C . LYS A 1 73 ? 3.732 -26.176 31.097 1.00 42.78 73 LYS A C 1
ATOM 604 O O . LYS A 1 73 ? 3.813 -25.354 30.186 1.00 42.78 73 LYS A O 1
ATOM 609 N N . PRO A 1 74 ? 4.114 -25.899 32.359 1.00 48.16 74 PRO A N 1
ATOM 610 C CA . PRO A 1 74 ? 4.863 -24.693 32.668 1.00 48.16 74 PRO A CA 1
ATOM 611 C C . PRO A 1 74 ? 6.149 -24.701 31.839 1.00 48.16 74 PRO A C 1
ATOM 613 O O . PRO A 1 74 ? 6.850 -25.714 31.770 1.00 48.16 74 PRO A O 1
ATOM 616 N N . TYR A 1 75 ? 6.427 -23.576 31.178 1.00 48.34 75 TYR A N 1
ATOM 617 C CA . TYR A 1 75 ? 7.732 -23.321 30.579 1.00 48.34 75 TYR A CA 1
ATOM 618 C C . TYR A 1 75 ? 8.810 -23.580 31.643 1.00 48.34 75 TYR A C 1
ATOM 620 O O . TYR A 1 75 ? 8.634 -23.139 32.782 1.00 48.34 75 TYR A O 1
ATOM 628 N N . PRO A 1 76 ? 9.914 -24.276 31.320 1.00 48.38 76 PRO A N 1
ATOM 629 C CA . PRO A 1 76 ? 11.019 -24.427 32.251 1.00 48.38 76 PRO A CA 1
ATOM 630 C C . PRO A 1 76 ? 11.637 -23.048 32.490 1.00 48.38 76 PRO A C 1
ATOM 632 O O . PRO A 1 76 ? 12.451 -22.555 31.712 1.00 48.38 76 PRO A O 1
ATOM 635 N N . SER A 1 77 ? 11.228 -22.411 33.583 1.00 51.88 77 SER A N 1
ATOM 636 C CA . SER A 1 77 ? 11.836 -21.208 34.131 1.00 51.88 77 SER A CA 1
ATOM 637 C C . SER A 1 77 ? 13.170 -21.578 34.772 1.00 51.88 77 SER A C 1
ATOM 639 O O . SER A 1 77 ? 13.330 -21.598 35.988 1.00 51.88 77 SER A O 1
ATOM 641 N N . HIS A 1 78 ? 14.167 -21.855 33.934 1.00 51.44 78 HIS A N 1
ATOM 642 C CA . HIS A 1 78 ? 15.564 -21.838 34.351 1.00 51.44 78 HIS A CA 1
ATOM 643 C C . HIS A 1 78 ? 16.199 -20.477 34.028 1.00 51.44 78 HIS A C 1
ATOM 645 O O . HIS A 1 78 ? 17.260 -20.385 33.420 1.00 51.44 78 HIS A O 1
ATOM 651 N N . LEU A 1 79 ? 15.532 -19.406 34.463 1.00 54.94 79 LEU A N 1
ATOM 652 C CA . LEU A 1 79 ? 16.134 -18.091 34.655 1.00 54.94 79 LEU A CA 1
ATOM 653 C C . LEU A 1 79 ? 16.065 -17.796 36.153 1.00 54.94 79 LEU A C 1
ATOM 655 O O . LEU A 1 79 ? 15.053 -17.342 36.681 1.00 54.94 79 LEU A O 1
ATOM 659 N N . LYS A 1 80 ? 17.152 -18.126 36.858 1.00 51.81 80 LYS A N 1
ATOM 660 C CA . LYS A 1 80 ? 17.389 -17.653 38.222 1.00 51.81 80 LYS A CA 1
ATOM 661 C C . LYS A 1 80 ? 17.593 -16.143 38.153 1.00 51.81 80 LYS A C 1
ATOM 663 O O . LYS A 1 80 ? 18.681 -15.671 37.851 1.00 51.81 80 LYS A O 1
ATOM 668 N N . GLY A 1 81 ? 16.520 -15.415 38.408 1.00 45.81 81 GLY A N 1
ATOM 669 C CA . GLY A 1 81 ? 16.502 -13.964 38.461 1.00 45.81 81 GLY A CA 1
ATOM 670 C C . GLY A 1 81 ? 15.130 -13.512 38.921 1.00 45.81 81 GLY A C 1
ATOM 671 O O . GLY A 1 81 ? 14.306 -13.105 38.112 1.00 45.81 81 GLY A O 1
ATOM 672 N N . VAL A 1 82 ? 14.864 -13.647 40.220 1.00 48.78 82 VAL A N 1
ATOM 673 C CA . VAL A 1 82 ? 13.705 -13.023 40.864 1.00 48.78 82 VAL A CA 1
ATOM 674 C C . VAL A 1 82 ? 13.955 -11.516 40.848 1.00 48.78 82 VAL A C 1
ATOM 676 O O . VAL A 1 82 ? 14.553 -10.962 41.765 1.00 48.78 82 VAL A O 1
ATOM 679 N N . ALA A 1 83 ? 13.546 -10.862 39.765 1.00 54.69 83 ALA A N 1
ATOM 680 C CA . ALA A 1 83 ? 13.212 -9.453 39.797 1.00 54.69 83 ALA A CA 1
ATOM 681 C C . ALA A 1 83 ? 11.777 -9.376 40.317 1.00 54.69 83 ALA A C 1
ATOM 683 O O . ALA A 1 83 ? 10.855 -9.909 39.699 1.00 54.69 83 ALA A O 1
ATOM 684 N N . THR A 1 84 ? 11.614 -8.779 41.494 1.00 52.69 84 THR A N 1
ATOM 685 C CA . THR A 1 84 ? 10.333 -8.364 42.063 1.00 52.69 84 THR A CA 1
ATOM 686 C C . THR A 1 84 ? 9.456 -7.808 40.949 1.00 52.69 84 THR A C 1
ATOM 688 O O . THR A 1 84 ? 9.841 -6.825 40.321 1.00 52.69 84 THR A O 1
ATOM 691 N N . THR A 1 85 ? 8.318 -8.450 40.670 1.00 52.81 85 THR A N 1
ATOM 692 C CA . THR A 1 85 ? 7.339 -7.966 39.690 1.00 52.81 85 THR A CA 1
ATOM 693 C C . THR A 1 85 ? 6.999 -6.519 40.034 1.00 52.81 85 THR A C 1
ATOM 695 O O . THR A 1 85 ? 6.383 -6.296 41.084 1.00 52.81 85 THR A O 1
ATOM 698 N N . PRO A 1 86 ? 7.389 -5.526 39.214 1.00 61.59 86 PRO A N 1
ATOM 699 C CA . PRO A 1 86 ? 6.810 -4.211 39.366 1.00 61.59 86 PRO A CA 1
ATOM 700 C C . PRO A 1 86 ? 5.307 -4.378 39.149 1.00 61.59 86 PRO A C 1
ATOM 702 O O . PRO A 1 86 ? 4.868 -5.141 38.287 1.00 61.59 86 PRO A O 1
ATOM 705 N N . ASN A 1 87 ? 4.515 -3.706 39.976 1.00 57.00 87 ASN A N 1
ATOM 706 C CA . ASN A 1 87 ? 3.083 -3.574 39.771 1.00 57.00 87 ASN A CA 1
ATOM 707 C C . ASN A 1 87 ? 2.907 -2.715 38.507 1.00 57.00 87 ASN A C 1
ATOM 709 O O . ASN A 1 87 ? 2.806 -1.491 38.588 1.00 57.00 87 ASN A O 1
ATOM 713 N N . ILE A 1 88 ? 3.035 -3.341 37.331 1.00 64.31 88 ILE A N 1
ATOM 714 C CA . ILE A 1 88 ? 2.831 -2.681 36.047 1.00 64.31 88 ILE A CA 1
ATOM 715 C C . ILE A 1 88 ? 1.342 -2.376 36.002 1.00 64.31 88 ILE A C 1
ATOM 717 O O . ILE A 1 88 ? 0.520 -3.256 35.752 1.00 64.31 88 ILE A O 1
ATOM 721 N N . LYS A 1 89 ? 0.999 -1.116 36.278 1.00 64.00 89 LYS A N 1
ATOM 722 C CA . LYS A 1 89 ? -0.268 -0.553 35.835 1.00 64.00 89 LYS A CA 1
ATOM 723 C C . LYS A 1 89 ? -0.243 -0.615 34.312 1.00 64.00 89 LYS A C 1
ATOM 725 O O . LYS A 1 89 ? 0.358 0.245 33.676 1.00 64.00 89 LYS A O 1
ATOM 730 N N . LEU A 1 90 ? -0.811 -1.679 33.753 1.00 66.56 90 LEU A N 1
ATOM 731 C CA . LEU A 1 90 ? -1.179 -1.712 32.348 1.00 66.56 90 LEU A CA 1
ATOM 732 C C . LEU A 1 90 ? -2.242 -0.631 32.195 1.00 66.56 90 LEU A C 1
ATOM 734 O O . LEU A 1 90 ? -3.351 -0.767 32.706 1.00 66.56 90 LEU A O 1
ATOM 738 N N . ASP A 1 91 ? -1.844 0.490 31.609 1.00 76.25 91 ASP A N 1
ATOM 739 C CA . ASP A 1 91 ? -2.794 1.482 31.145 1.00 76.25 91 ASP A CA 1
ATOM 740 C C . ASP A 1 91 ? -3.661 0.793 30.086 1.00 76.25 91 ASP A C 1
ATOM 742 O O . ASP A 1 91 ? -3.132 0.309 29.085 1.00 76.25 91 ASP A O 1
ATOM 746 N N . GLU A 1 92 ? -4.971 0.683 30.333 1.00 69.62 92 GLU A N 1
ATOM 747 C CA . GLU A 1 92 ? -5.918 0.073 29.386 1.00 69.62 92 GLU A CA 1
ATOM 748 C C . GLU A 1 92 ? -5.899 0.775 28.018 1.00 69.62 92 GLU A C 1
ATOM 750 O O . GLU A 1 92 ? -6.291 0.166 27.026 1.00 69.62 92 GLU A O 1
ATOM 755 N N . ASN A 1 93 ? -5.374 2.005 27.938 1.00 78.81 93 ASN A N 1
ATOM 756 C CA . ASN A 1 93 ? -5.166 2.729 26.684 1.00 78.81 93 ASN A CA 1
ATOM 757 C C . ASN A 1 93 ? -3.826 2.426 25.989 1.00 78.81 93 ASN A C 1
ATOM 759 O O . ASN A 1 93 ? -3.537 3.004 24.939 1.00 78.81 93 ASN A O 1
ATOM 763 N N . THR A 1 94 ? -2.989 1.536 26.529 1.00 91.00 94 THR A N 1
ATOM 764 C CA . THR A 1 94 ? -1.739 1.147 25.863 1.00 91.00 94 THR A CA 1
ATOM 765 C C . THR A 1 94 ? -2.040 0.229 24.683 1.00 91.00 94 THR A C 1
ATOM 767 O O . THR A 1 94 ? -2.399 -0.936 24.855 1.00 91.00 94 THR A O 1
ATOM 770 N N . LEU A 1 95 ? -1.843 0.747 23.472 1.00 94.25 95 LEU A N 1
ATOM 771 C CA . LEU A 1 95 ? -1.949 -0.033 22.244 1.00 94.25 95 LEU A CA 1
ATOM 772 C C . LEU A 1 95 ? -0.796 -1.037 22.127 1.00 94.25 95 LEU A C 1
ATOM 774 O O . LEU A 1 95 ? 0.365 -0.716 22.388 1.00 94.25 95 LEU A O 1
ATOM 778 N N . VAL A 1 96 ? -1.108 -2.251 21.678 1.00 95.25 96 VAL A N 1
ATOM 779 C CA . VAL A 1 96 ? -0.099 -3.282 21.408 1.00 95.25 96 VAL A CA 1
ATOM 780 C C . VAL A 1 96 ? 0.595 -2.978 20.074 1.00 95.25 96 VAL A C 1
ATOM 782 O O . VAL A 1 96 ? -0.096 -2.820 19.067 1.00 95.25 96 VAL A O 1
ATOM 785 N N . PRO A 1 97 ? 1.937 -2.919 20.008 1.00 95.88 97 PRO A N 1
ATOM 786 C CA . PRO A 1 97 ? 2.635 -2.785 18.733 1.00 95.88 97 PRO A CA 1
ATOM 787 C C . PRO A 1 97 ? 2.359 -3.996 17.837 1.00 95.88 97 PRO A C 1
ATOM 789 O O . PRO A 1 97 ? 2.586 -5.136 18.249 1.00 95.88 97 PRO A O 1
ATOM 792 N N . PHE A 1 98 ? 1.889 -3.757 16.615 1.00 95.00 98 PHE A N 1
ATOM 793 C CA . PHE A 1 98 ? 1.693 -4.799 15.612 1.00 95.00 98 PHE A CA 1
ATOM 794 C C . PHE A 1 98 ? 2.277 -4.334 14.281 1.00 95.00 98 PHE A C 1
ATOM 796 O O . PHE A 1 98 ? 1.774 -3.404 13.668 1.00 95.00 98 PHE A O 1
ATOM 803 N N . GLU A 1 99 ? 3.339 -4.987 13.821 1.00 95.62 99 GLU A N 1
ATOM 804 C CA . GLU A 1 99 ? 3.985 -4.653 12.555 1.00 95.62 99 GLU A CA 1
ATOM 805 C C . GLU A 1 99 ? 4.006 -5.874 11.636 1.00 95.62 99 GLU A C 1
ATOM 807 O O . GLU A 1 99 ? 4.332 -6.985 12.066 1.00 95.62 99 GLU A O 1
ATOM 812 N N . ALA A 1 100 ? 3.644 -5.670 10.371 1.00 95.81 100 ALA A N 1
ATOM 813 C CA . ALA A 1 100 ? 3.745 -6.674 9.319 1.00 95.81 100 ALA A CA 1
ATOM 814 C C . ALA A 1 100 ? 4.694 -6.174 8.227 1.00 95.81 100 ALA A C 1
ATOM 816 O O . ALA A 1 100 ? 4.622 -5.015 7.837 1.00 95.81 100 ALA A O 1
ATOM 817 N N . HIS A 1 101 ? 5.556 -7.054 7.712 1.00 96.81 101 HIS A N 1
ATOM 818 C CA . HIS A 1 101 ? 6.494 -6.723 6.638 1.00 96.81 101 HIS A CA 1
ATOM 819 C C . HIS A 1 101 ? 6.136 -7.490 5.366 1.00 96.81 101 HIS A C 1
ATOM 821 O O . HIS A 1 101 ? 6.118 -8.723 5.380 1.00 96.81 101 HIS A O 1
ATOM 827 N N . ILE A 1 102 ? 5.871 -6.777 4.272 1.00 97.69 102 ILE A N 1
ATOM 828 C CA . ILE A 1 102 ? 5.481 -7.365 2.984 1.00 97.69 102 ILE A CA 1
ATOM 829 C C . ILE A 1 102 ? 6.337 -6.832 1.824 1.00 97.69 102 ILE A C 1
ATOM 831 O O . ILE A 1 102 ? 7.221 -5.997 1.994 1.00 97.69 102 ILE A O 1
ATOM 835 N N . MET A 1 103 ? 6.093 -7.358 0.627 1.00 97.81 103 MET A N 1
ATOM 836 C CA . MET A 1 103 ? 6.617 -6.857 -0.647 1.00 97.81 103 MET A CA 1
ATOM 837 C C . MET A 1 103 ? 5.420 -6.749 -1.592 1.00 97.81 103 MET A C 1
ATOM 839 O O . MET A 1 103 ? 4.705 -7.742 -1.745 1.00 97.81 103 MET A O 1
ATOM 843 N N . SER A 1 104 ? 5.221 -5.601 -2.237 1.00 98.06 104 SER A N 1
ATOM 844 C CA . SER A 1 104 ? 4.033 -5.318 -3.065 1.00 98.06 104 SER A CA 1
ATOM 845 C C . SER A 1 104 ? 3.797 -6.362 -4.170 1.00 98.06 104 SER A C 1
ATOM 847 O O . SER A 1 104 ? 2.669 -6.783 -4.416 1.00 98.06 104 SER A O 1
ATOM 849 N N . LYS A 1 105 ? 4.869 -6.870 -4.799 1.00 98.19 105 LYS A N 1
ATOM 850 C CA . LYS A 1 105 ? 4.798 -7.889 -5.869 1.00 98.19 105 LYS A CA 1
ATOM 851 C C . LYS A 1 105 ? 4.866 -9.348 -5.397 1.00 98.19 105 LYS A C 1
ATOM 853 O O . LYS A 1 105 ? 4.968 -10.251 -6.229 1.00 98.19 105 LYS A O 1
ATOM 858 N N . CYS A 1 106 ? 4.850 -9.617 -4.092 1.00 98.00 106 CYS A N 1
ATOM 859 C CA . CYS A 1 106 ? 4.982 -10.984 -3.586 1.00 98.00 106 CYS A CA 1
ATOM 860 C C . CYS A 1 106 ? 3.629 -11.717 -3.560 1.00 98.00 106 CYS A C 1
ATOM 862 O O . CYS A 1 106 ? 2.707 -11.242 -2.898 1.00 98.00 106 CYS A O 1
ATOM 864 N N . PRO A 1 107 ? 3.503 -12.908 -4.177 1.00 97.75 107 PRO A N 1
ATOM 865 C CA . PRO A 1 107 ? 2.267 -13.689 -4.104 1.00 97.75 107 PRO A CA 1
ATOM 866 C C . PRO A 1 107 ? 1.898 -14.074 -2.664 1.00 97.75 107 PRO A C 1
ATOM 868 O O . PRO A 1 107 ? 0.724 -14.046 -2.313 1.00 97.75 107 PRO A O 1
ATOM 871 N N . ASP A 1 108 ? 2.884 -14.347 -1.804 1.00 97.81 108 ASP A N 1
ATOM 872 C CA . ASP A 1 108 ? 2.636 -14.700 -0.400 1.00 97.81 108 ASP A CA 1
ATOM 873 C C . ASP A 1 108 ? 2.085 -13.510 0.408 1.00 97.81 108 ASP A C 1
ATOM 875 O O . ASP A 1 108 ? 1.390 -13.700 1.407 1.00 97.81 108 ASP A O 1
ATOM 879 N N . ALA A 1 109 ? 2.368 -12.269 -0.018 1.00 98.00 109 ALA A N 1
ATOM 880 C CA . ALA A 1 109 ? 1.819 -11.077 0.629 1.00 98.00 109 ALA A CA 1
ATOM 881 C C . ALA A 1 109 ? 0.296 -11.009 0.465 1.00 98.00 109 ALA A C 1
ATOM 883 O O . ALA A 1 109 ? -0.394 -10.581 1.389 1.00 98.00 109 ALA A O 1
ATOM 884 N N . LYS A 1 110 ? -0.236 -11.511 -0.657 1.00 98.25 110 LYS A N 1
ATOM 885 C CA . LYS A 1 110 ? -1.679 -11.624 -0.877 1.00 98.25 110 LYS A CA 1
ATOM 886 C C . LYS A 1 110 ? -2.331 -12.493 0.191 1.00 98.25 110 LYS A C 1
ATOM 888 O O . LYS A 1 110 ? -3.255 -12.038 0.859 1.00 98.25 110 LYS A O 1
ATOM 893 N N . ASP A 1 111 ? -1.819 -13.705 0.383 1.00 98.00 111 ASP A N 1
ATOM 894 C CA . ASP A 1 111 ? -2.363 -14.641 1.367 1.00 98.00 111 ASP A CA 1
ATOM 895 C C . ASP A 1 111 ? -2.167 -14.112 2.796 1.00 98.00 111 ASP A C 1
ATOM 897 O O . ASP A 1 111 ? -3.060 -14.231 3.635 1.00 98.00 111 ASP A O 1
ATOM 901 N N . CYS A 1 112 ? -1.030 -13.464 3.072 1.00 97.94 112 CYS A N 1
ATOM 902 C CA . CYS A 1 112 ? -0.769 -12.806 4.351 1.00 97.94 112 CYS A CA 1
ATOM 903 C C . CYS A 1 112 ? -1.819 -11.734 4.677 1.00 97.94 112 CYS A C 1
ATOM 905 O O . CYS A 1 112 ? -2.405 -11.742 5.765 1.00 97.94 112 CYS A O 1
ATOM 907 N N . LEU A 1 113 ? -2.092 -10.832 3.732 1.00 98.31 113 LEU A N 1
ATOM 908 C CA . LEU A 1 113 ? -3.069 -9.765 3.922 1.00 98.31 113 LEU A CA 1
ATOM 909 C C . LEU A 1 113 ? -4.492 -10.319 4.028 1.00 98.31 113 LEU A C 1
ATOM 911 O O . LEU A 1 113 ? -5.201 -10.002 4.984 1.00 98.31 113 LEU A O 1
ATOM 915 N N . GLU A 1 114 ? -4.892 -11.177 3.090 1.00 98.06 114 GLU A N 1
ATOM 916 C CA . GLU A 1 114 ? -6.258 -11.690 2.977 1.00 98.06 114 GLU A CA 1
ATOM 917 C C . GLU A 1 114 ? -6.640 -12.609 4.144 1.00 98.06 114 GLU A C 1
ATOM 919 O O . GLU A 1 114 ? -7.732 -12.484 4.702 1.00 98.06 114 GLU A O 1
ATOM 924 N N . LEU A 1 115 ? -5.746 -13.520 4.539 1.00 98.06 115 LEU A N 1
ATOM 925 C CA . LEU A 1 115 ? -6.063 -14.572 5.507 1.00 98.06 115 LEU A CA 1
ATOM 926 C C . LEU A 1 115 ? -5.671 -14.216 6.943 1.00 98.06 115 LEU A C 1
ATOM 928 O O . LEU A 1 115 ? -6.243 -14.786 7.876 1.00 98.06 115 LEU A O 1
ATOM 932 N N . MET A 1 116 ? -4.710 -13.306 7.143 1.00 97.44 116 MET A N 1
ATOM 933 C CA . MET A 1 116 ? -4.163 -13.009 8.473 1.00 97.44 116 MET A CA 1
ATOM 934 C C . MET A 1 116 ? -4.343 -11.547 8.884 1.00 97.44 116 MET A C 1
ATOM 936 O O . MET A 1 116 ? -5.043 -11.281 9.863 1.00 97.44 116 MET A O 1
ATOM 940 N N . VAL A 1 117 ? -3.742 -10.598 8.160 1.00 97.62 117 VAL A N 1
ATOM 941 C CA . VAL A 1 117 ? -3.665 -9.196 8.611 1.00 97.62 117 VAL A CA 1
ATOM 942 C C . VAL A 1 117 ? -5.035 -8.523 8.591 1.00 97.62 117 VAL A C 1
ATOM 944 O O . VAL A 1 117 ? -5.460 -7.994 9.618 1.00 97.62 117 VAL A O 1
ATOM 947 N N . LEU A 1 118 ? -5.766 -8.573 7.472 1.00 97.31 118 LEU A N 1
ATOM 948 C CA . LEU A 1 118 ? -7.069 -7.908 7.367 1.00 97.31 118 LEU A CA 1
ATOM 949 C C . LEU A 1 118 ? -8.101 -8.483 8.352 1.00 97.31 118 LEU A C 1
ATOM 951 O O . LEU A 1 118 ? -8.720 -7.690 9.069 1.00 97.31 118 LEU A O 1
ATOM 955 N N . PRO A 1 119 ? -8.276 -9.817 8.484 1.00 97.56 119 PRO A N 1
ATOM 956 C CA . PRO A 1 119 ? -9.211 -10.371 9.463 1.00 97.56 119 PRO A CA 1
ATOM 957 C C . PRO A 1 119 ? -8.844 -10.040 10.914 1.00 97.56 119 PRO A C 1
ATOM 959 O O . PRO A 1 119 ? -9.737 -9.908 11.754 1.00 97.56 119 PRO A O 1
ATOM 962 N N . ALA A 1 120 ? -7.549 -9.911 11.227 1.00 97.06 120 ALA A N 1
ATOM 963 C CA . ALA A 1 120 ? -7.101 -9.465 12.542 1.00 97.06 120 ALA A CA 1
ATOM 964 C C . ALA A 1 120 ? -7.453 -7.988 12.761 1.00 97.06 120 ALA A C 1
ATOM 966 O O . ALA A 1 120 ? -8.166 -7.668 13.714 1.00 97.06 120 ALA A O 1
A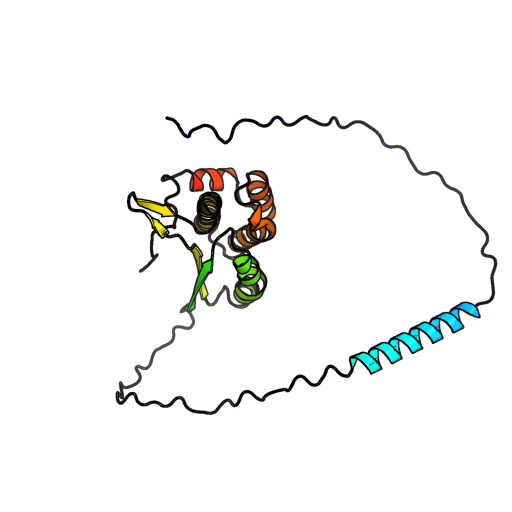TOM 967 N N . MET A 1 121 ? -7.042 -7.104 11.849 1.00 97.06 121 MET A N 1
ATOM 968 C CA . MET A 1 121 ? -7.268 -5.659 11.958 1.00 97.06 121 MET A CA 1
ATOM 969 C C . MET A 1 121 ? -8.753 -5.302 12.048 1.00 97.06 121 MET A C 1
ATOM 971 O O . MET A 1 121 ? -9.128 -4.466 12.865 1.00 97.06 121 MET A O 1
ATOM 975 N N . GLN A 1 122 ? -9.631 -6.013 11.337 1.00 95.81 122 GLN A N 1
ATOM 976 C CA . GLN A 1 122 ? -11.085 -5.846 11.475 1.00 95.81 122 GLN A CA 1
ATOM 977 C C . GLN A 1 122 ? -11.596 -6.005 12.917 1.00 95.81 122 GLN A C 1
ATOM 979 O O . GLN A 1 122 ? -12.596 -5.392 13.284 1.00 95.81 122 GLN A O 1
ATOM 984 N N . ARG A 1 123 ? -10.932 -6.825 13.741 1.00 95.88 123 ARG A N 1
ATOM 985 C CA . ARG A 1 123 ? -11.353 -7.130 15.119 1.00 95.88 123 ARG A CA 1
ATOM 986 C C . ARG A 1 123 ? -10.593 -6.349 16.184 1.00 95.88 123 ARG A C 1
ATOM 988 O O . ARG A 1 123 ? -11.102 -6.232 17.297 1.00 95.88 123 ARG A O 1
ATOM 995 N N . VAL A 1 124 ? -9.368 -5.912 15.883 1.00 95.31 124 VAL A N 1
ATOM 996 C CA . VAL A 1 124 ? -8.454 -5.357 16.896 1.00 95.31 124 VAL A CA 1
ATOM 997 C C . VAL A 1 124 ? -7.811 -4.021 16.524 1.00 95.31 124 VAL A C 1
ATOM 999 O O . VAL A 1 124 ? -6.936 -3.587 17.262 1.00 95.31 124 VAL A O 1
ATOM 1002 N N . HIS A 1 125 ? -8.211 -3.356 15.430 1.00 94.62 125 HIS A N 1
ATOM 1003 C CA . HIS A 1 125 ? -7.619 -2.068 15.016 1.00 94.62 125 HIS A CA 1
ATOM 1004 C C . HIS A 1 125 ? -7.585 -0.992 16.114 1.00 94.62 125 HIS A C 1
ATOM 1006 O O . HIS A 1 125 ? -6.687 -0.164 16.119 1.00 94.62 125 HIS A O 1
ATOM 1012 N N . ASP A 1 126 ? -8.534 -1.010 17.049 1.00 94.06 126 ASP A N 1
ATOM 1013 C CA . ASP A 1 126 ? -8.649 -0.094 18.188 1.00 94.06 126 ASP A CA 1
ATOM 1014 C C . ASP A 1 126 ? -7.724 -0.446 19.369 1.00 94.06 126 ASP A C 1
ATOM 1016 O O . ASP A 1 126 ? -7.638 0.304 20.335 1.00 94.06 126 ASP A O 1
ATOM 1020 N N . LYS A 1 127 ? -7.039 -1.593 19.304 1.00 95.12 127 LYS A N 1
ATOM 1021 C CA . LYS A 1 127 ? -6.190 -2.148 20.375 1.00 95.12 127 LYS A CA 1
ATOM 1022 C C . LYS A 1 127 ? -4.722 -2.245 19.984 1.00 95.12 127 LYS A C 1
ATOM 1024 O O . LYS A 1 127 ? -3.896 -2.653 20.803 1.00 95.12 127 LYS A O 1
ATOM 1029 N N . VAL A 1 128 ? -4.392 -1.920 18.737 1.00 95.50 128 VAL A N 1
ATOM 1030 C CA . VAL A 1 128 ? -3.040 -2.049 18.200 1.00 95.50 128 VAL A CA 1
ATOM 1031 C C . VAL A 1 128 ? -2.542 -0.732 17.631 1.00 95.50 128 VAL A C 1
ATOM 1033 O O . VAL A 1 128 ? -3.299 0.034 17.044 1.00 95.50 128 VAL A O 1
ATOM 1036 N N . ASN A 1 129 ? -1.243 -0.497 17.776 1.00 94.56 129 ASN A N 1
ATOM 1037 C CA . ASN A 1 129 ? -0.530 0.480 16.971 1.00 94.56 129 ASN A CA 1
ATOM 1038 C C . ASN A 1 129 ? 0.019 -0.278 15.762 1.00 94.56 129 ASN A C 1
ATOM 1040 O O . ASN A 1 129 ? 1.038 -0.966 15.882 1.00 94.56 129 ASN A O 1
ATOM 1044 N N . PHE A 1 130 ? -0.743 -0.262 14.667 1.00 95.44 130 PHE A N 1
ATOM 1045 C CA . PHE A 1 130 ? -0.456 -1.076 13.494 1.00 95.44 130 PHE A CA 1
ATOM 1046 C C . PHE A 1 130 ? 0.390 -0.334 12.458 1.00 95.44 130 PHE A C 1
ATOM 1048 O O . PHE A 1 130 ? 0.031 0.766 12.036 1.00 95.44 130 PHE A O 1
ATOM 1055 N N . THR A 1 131 ? 1.450 -0.995 11.998 1.00 94.44 131 THR A N 1
ATOM 1056 C CA . THR A 1 131 ? 2.329 -0.522 10.925 1.00 94.44 131 THR A CA 1
ATOM 1057 C C . THR A 1 131 ? 2.447 -1.595 9.846 1.00 94.44 131 THR A C 1
ATOM 1059 O O . THR A 1 131 ? 2.746 -2.755 10.141 1.00 94.44 131 THR A O 1
ATOM 1062 N N . LEU A 1 132 ? 2.250 -1.209 8.585 1.00 96.00 132 LEU A N 1
ATOM 1063 C CA . LEU A 1 132 ? 2.591 -2.045 7.440 1.00 96.00 132 LEU A CA 1
ATOM 1064 C C . LEU A 1 132 ? 3.906 -1.551 6.829 1.00 96.00 132 LEU A C 1
ATOM 1066 O O . LEU A 1 132 ? 4.000 -0.428 6.351 1.00 96.00 132 LEU A O 1
ATOM 1070 N N . SER A 1 133 ? 4.921 -2.402 6.857 1.00 95.69 133 SER A N 1
ATOM 1071 C CA . SER A 1 133 ? 6.278 -2.083 6.424 1.00 95.69 133 SER A CA 1
ATOM 1072 C C . SER A 1 133 ? 6.645 -2.869 5.167 1.00 95.69 133 SER A C 1
ATOM 1074 O O . SER A 1 133 ? 6.147 -3.972 4.931 1.00 95.69 133 SER A O 1
ATOM 1076 N N . TYR A 1 134 ? 7.562 -2.327 4.368 1.00 95.69 134 TYR A N 1
ATOM 1077 C CA . TYR A 1 134 ? 7.958 -2.922 3.092 1.00 95.69 134 TYR A CA 1
ATOM 1078 C C . TYR A 1 134 ? 9.413 -3.361 3.098 1.00 95.69 134 TYR A C 1
ATOM 1080 O O . TYR A 1 134 ? 10.293 -2.686 3.63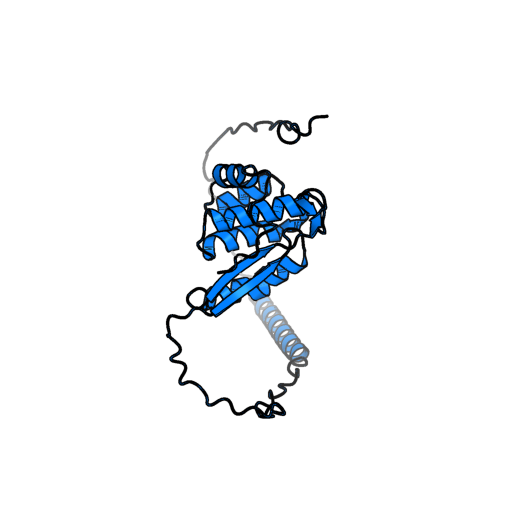1 1.00 95.69 134 TYR A O 1
ATOM 1088 N N . ILE A 1 135 ? 9.667 -4.528 2.514 1.00 94.56 135 ILE A N 1
ATOM 1089 C CA . ILE A 1 135 ? 11.004 -5.108 2.449 1.00 94.56 135 ILE A CA 1
ATOM 1090 C C . ILE A 1 135 ? 11.718 -4.567 1.211 1.00 94.56 135 ILE A C 1
ATOM 1092 O O . ILE A 1 135 ? 11.277 -4.759 0.081 1.00 94.56 135 ILE A O 1
ATOM 1096 N N . GLY A 1 136 ? 12.871 -3.949 1.440 1.00 92.38 136 GLY A N 1
ATOM 1097 C CA . GLY A 1 136 ? 13.828 -3.549 0.419 1.00 92.38 136 GLY A CA 1
ATOM 1098 C C . GLY A 1 136 ? 15.248 -3.708 0.953 1.00 92.38 136 GLY A C 1
ATOM 1099 O O . GLY A 1 136 ? 15.478 -3.707 2.163 1.00 92.38 136 GLY A O 1
ATOM 1100 N N . ARG A 1 137 ? 16.221 -3.889 0.058 1.00 92.44 137 ARG A N 1
ATOM 1101 C CA . ARG A 1 137 ? 17.640 -3.971 0.417 1.00 92.44 137 ARG A CA 1
ATOM 1102 C C . ARG A 1 137 ? 18.341 -2.667 0.038 1.00 92.44 137 ARG A C 1
ATOM 1104 O O . ARG A 1 137 ? 18.334 -2.333 -1.146 1.00 92.44 137 ARG A O 1
ATOM 1111 N N . PRO A 1 138 ? 19.004 -1.966 0.968 1.00 90.31 138 PRO A N 1
ATOM 1112 C CA . PRO A 1 138 ? 19.764 -0.774 0.620 1.00 90.31 138 PRO A CA 1
ATOM 1113 C C . PRO A 1 138 ? 20.917 -1.116 -0.334 1.00 90.31 138 PRO A C 1
ATOM 1115 O O . PRO A 1 138 ? 21.510 -2.203 -0.286 1.00 90.31 138 PRO A O 1
ATOM 1118 N N . THR A 1 139 ? 21.225 -0.177 -1.218 1.00 87.50 139 THR A N 1
ATOM 1119 C CA . THR A 1 139 ? 22.340 -0.240 -2.167 1.00 87.50 139 THR A CA 1
ATOM 1120 C C . THR A 1 139 ? 23.447 0.727 -1.749 1.00 87.50 139 THR A C 1
ATOM 1122 O O . THR A 1 139 ? 23.254 1.559 -0.872 1.00 87.50 139 THR A O 1
ATOM 1125 N N . ALA A 1 140 ? 24.630 0.618 -2.360 1.00 86.81 140 ALA A N 1
ATOM 1126 C CA . ALA A 1 140 ? 25.774 1.470 -2.019 1.00 86.81 140 ALA A CA 1
ATOM 1127 C C . ALA A 1 140 ? 25.596 2.952 -2.408 1.00 86.81 140 ALA A C 1
ATOM 1129 O O . ALA A 1 140 ? 26.358 3.785 -1.934 1.00 86.81 140 ALA A O 1
ATOM 1130 N N . ASN A 1 141 ? 24.619 3.265 -3.264 1.00 84.25 141 ASN A N 1
ATOM 1131 C CA . ASN A 1 141 ? 24.349 4.615 -3.764 1.00 84.25 141 ASN A CA 1
ATOM 1132 C C . ASN A 1 141 ? 23.069 5.195 -3.140 1.00 84.25 141 ASN A C 1
ATOM 1134 O O . ASN A 1 141 ? 22.296 5.835 -3.845 1.00 84.25 141 ASN A O 1
ATOM 1138 N N . ASP A 1 142 ? 22.776 4.854 -1.883 1.00 79.50 142 ASP A N 1
ATOM 1139 C CA . ASP A 1 142 ? 21.576 5.280 -1.139 1.00 79.50 142 ASP A CA 1
ATOM 1140 C C . ASP A 1 142 ? 20.216 4.907 -1.777 1.00 79.50 142 ASP A C 1
ATOM 1142 O O . ASP A 1 142 ? 19.160 5.245 -1.253 1.00 79.50 142 ASP A O 1
ATOM 1146 N N . GLY A 1 143 ? 20.216 4.138 -2.871 1.00 84.44 143 GLY A N 1
ATOM 1147 C CA . GLY A 1 143 ? 19.012 3.574 -3.483 1.00 84.44 143 GLY A CA 1
ATOM 1148 C C . GLY A 1 143 ? 18.569 2.264 -2.830 1.00 84.44 143 GLY A C 1
ATOM 1149 O O . GLY A 1 143 ? 19.288 1.678 -2.014 1.00 84.44 143 GLY A O 1
ATOM 1150 N N . VAL A 1 144 ? 17.421 1.738 -3.261 1.00 89.06 144 VAL A N 1
ATOM 1151 C CA . VAL A 1 144 ? 16.836 0.497 -2.731 1.00 89.06 144 VAL A CA 1
ATOM 1152 C C . VAL A 1 144 ? 16.663 -0.543 -3.835 1.00 89.06 144 VAL A C 1
ATOM 1154 O O . VAL A 1 144 ? 16.206 -0.247 -4.934 1.00 89.06 144 VAL A O 1
ATOM 1157 N N . ALA A 1 145 ? 17.046 -1.783 -3.539 1.00 92.81 145 ALA A N 1
ATOM 1158 C CA . ALA A 1 145 ? 16.886 -2.942 -4.404 1.00 92.81 145 ALA A CA 1
ATOM 1159 C C . ALA A 1 145 ? 15.810 -3.882 -3.850 1.00 92.81 145 ALA A C 1
ATOM 1161 O O . ALA A 1 145 ? 15.878 -4.317 -2.699 1.00 92.81 145 ALA A O 1
ATOM 1162 N N . CYS A 1 146 ? 14.857 -4.240 -4.702 1.00 95.75 146 CYS A N 1
ATOM 1163 C CA . CYS A 1 146 ? 13.714 -5.086 -4.368 1.00 95.75 146 CYS A CA 1
ATOM 1164 C C . CYS A 1 146 ? 13.853 -6.490 -4.956 1.00 95.75 146 CYS A C 1
ATOM 1166 O O . CYS A 1 146 ? 14.591 -6.698 -5.925 1.00 95.75 146 CYS A O 1
ATOM 1168 N N . LYS A 1 147 ? 13.151 -7.472 -4.375 1.00 96.62 147 LYS A N 1
ATOM 1169 C CA . LYS A 1 147 ? 13.297 -8.877 -4.784 1.00 96.62 147 LYS A CA 1
ATOM 1170 C C . LYS A 1 147 ? 12.743 -9.110 -6.187 1.00 96.62 147 LYS A C 1
ATOM 1172 O O . LYS A 1 147 ? 13.401 -9.768 -6.991 1.00 96.62 147 LYS A O 1
ATOM 1177 N N . HIS A 1 148 ? 11.566 -8.566 -6.487 1.00 97.19 148 HIS A N 1
ATOM 1178 C CA . HIS A 1 148 ? 10.905 -8.719 -7.784 1.00 97.19 148 HIS A CA 1
ATOM 1179 C C . HIS A 1 148 ? 11.171 -7.529 -8.730 1.00 97.19 148 HIS A C 1
ATOM 1181 O O . HIS A 1 148 ? 10.356 -7.226 -9.599 1.00 97.19 148 HIS A O 1
ATOM 1187 N N . GLY A 1 149 ? 12.329 -6.870 -8.593 1.00 96.00 149 GLY A N 1
ATOM 1188 C CA . GLY A 1 149 ? 12.781 -5.812 -9.502 1.00 96.00 149 GLY A CA 1
ATOM 1189 C C . GLY A 1 149 ? 12.245 -4.408 -9.178 1.00 96.00 149 GLY A C 1
ATOM 1190 O O . GLY A 1 149 ? 11.605 -4.209 -8.146 1.00 96.00 149 GLY A O 1
ATOM 1191 N N . PRO A 1 150 ? 12.523 -3.411 -10.039 1.00 95.00 150 PRO A N 1
ATOM 1192 C CA . PRO A 1 150 ? 12.200 -2.004 -9.770 1.00 95.00 150 PRO A CA 1
ATOM 1193 C C . PRO A 1 150 ? 10.693 -1.730 -9.678 1.00 95.00 150 PRO A C 1
ATOM 1195 O O . PRO A 1 150 ? 10.273 -0.847 -8.937 1.00 95.00 150 PRO A O 1
ATOM 1198 N N . GLU A 1 151 ? 9.874 -2.524 -10.368 1.00 96.75 151 GLU A N 1
ATOM 1199 C CA . GLU A 1 151 ? 8.413 -2.448 -10.291 1.00 96.75 151 GLU A CA 1
ATOM 1200 C C . GLU A 1 151 ? 7.879 -2.697 -8.872 1.00 96.75 151 GLU A C 1
ATOM 1202 O O . GLU A 1 151 ? 6.948 -2.021 -8.444 1.00 96.75 151 GLU A O 1
ATOM 1207 N N . GLU A 1 152 ? 8.485 -3.626 -8.120 1.00 97.81 152 GLU A N 1
ATOM 1208 C CA . GLU A 1 152 ? 8.159 -3.835 -6.701 1.00 97.81 152 GLU A CA 1
ATOM 1209 C C . GLU A 1 152 ? 8.559 -2.634 -5.858 1.00 97.81 152 GLU A C 1
ATOM 1211 O O . GLU A 1 152 ? 7.801 -2.237 -4.981 1.00 97.81 152 GLU A O 1
ATOM 1216 N N . CYS A 1 153 ? 9.729 -2.044 -6.114 1.00 95.62 153 CYS A N 1
ATOM 1217 C CA . CYS A 1 153 ? 10.163 -0.876 -5.356 1.00 95.62 153 CYS A CA 1
ATOM 1218 C C . CYS A 1 153 ? 9.182 0.283 -5.521 1.00 95.62 153 CYS A C 1
ATOM 1220 O O . CYS A 1 153 ? 8.767 0.868 -4.525 1.00 95.62 153 CYS A O 1
ATOM 1222 N N . LEU A 1 154 ? 8.759 0.565 -6.755 1.00 95.56 154 LEU A N 1
ATOM 1223 C CA . LEU A 1 154 ? 7.754 1.593 -7.010 1.00 95.56 154 LEU A CA 1
ATOM 1224 C C . LEU A 1 154 ? 6.395 1.224 -6.390 1.00 95.56 154 LEU A C 1
ATOM 1226 O O . LEU A 1 154 ? 5.747 2.081 -5.799 1.00 95.56 154 LEU A O 1
ATOM 1230 N N . GLY A 1 155 ? 5.993 -0.049 -6.445 1.00 97.38 155 GLY A N 1
ATOM 1231 C CA . GLY A 1 155 ? 4.803 -0.540 -5.745 1.00 97.38 155 GLY A CA 1
ATOM 1232 C C . GLY A 1 155 ? 4.845 -0.299 -4.233 1.00 97.38 155 GLY A C 1
ATOM 1233 O O . GLY A 1 155 ? 3.902 0.255 -3.679 1.00 97.38 155 GLY A O 1
ATOM 1234 N N . ASN A 1 156 ? 5.964 -0.637 -3.585 1.00 97.69 156 ASN A N 1
ATOM 1235 C CA . ASN A 1 156 ? 6.170 -0.413 -2.153 1.00 97.69 156 ASN A CA 1
ATOM 1236 C C . ASN A 1 156 ? 6.055 1.083 -1.809 1.00 97.69 156 ASN A C 1
ATOM 1238 O O . ASN A 1 156 ? 5.407 1.438 -0.831 1.00 97.69 156 ASN A O 1
ATOM 1242 N N . ILE A 1 157 ? 6.652 1.963 -2.623 1.00 95.56 157 ILE A N 1
ATOM 1243 C CA . ILE A 1 157 ? 6.595 3.422 -2.433 1.00 95.56 157 ILE A CA 1
ATOM 1244 C C . ILE A 1 157 ? 5.154 3.936 -2.542 1.00 95.56 157 ILE A C 1
ATOM 1246 O O . ILE A 1 157 ? 4.719 4.709 -1.691 1.00 95.56 157 ILE A O 1
ATOM 1250 N N . ILE A 1 158 ? 4.393 3.490 -3.546 1.00 97.25 158 ILE A N 1
ATOM 1251 C CA . ILE A 1 158 ? 2.988 3.891 -3.730 1.00 97.25 158 ILE A CA 1
ATOM 1252 C C . ILE A 1 158 ? 2.141 3.478 -2.518 1.00 97.25 158 ILE A C 1
ATOM 1254 O O . ILE A 1 158 ? 1.362 4.281 -2.003 1.00 97.25 158 ILE A O 1
ATOM 1258 N N . GLU A 1 159 ? 2.310 2.251 -2.025 1.00 97.81 159 GLU A N 1
ATOM 1259 C CA . GLU A 1 159 ? 1.557 1.762 -0.867 1.00 97.81 159 GLU A CA 1
ATOM 1260 C C . GLU A 1 159 ? 1.992 2.449 0.447 1.00 97.81 159 GLU A C 1
ATOM 1262 O O . GLU A 1 159 ? 1.148 2.746 1.296 1.00 97.81 159 GLU A O 1
ATOM 1267 N N . LEU A 1 160 ? 3.275 2.803 0.596 1.00 96.50 160 LEU A N 1
ATOM 1268 C CA . LEU A 1 160 ? 3.769 3.653 1.691 1.00 96.50 160 LEU A CA 1
ATOM 1269 C C . LEU A 1 160 ? 3.188 5.074 1.626 1.00 96.50 160 LEU A C 1
ATOM 1271 O O . LEU A 1 160 ? 2.826 5.648 2.656 1.00 96.50 160 LEU A O 1
ATOM 1275 N N . CYS A 1 161 ? 3.050 5.639 0.427 1.00 96.88 161 CYS A N 1
ATOM 1276 C CA . CYS A 1 161 ? 2.398 6.927 0.212 1.00 96.88 161 CYS A CA 1
ATOM 1277 C C . CYS A 1 161 ? 0.916 6.896 0.585 1.00 96.88 161 CYS A C 1
ATOM 1279 O O . CYS A 1 161 ? 0.438 7.822 1.242 1.00 96.88 161 CYS A O 1
ATOM 1281 N N . ALA A 1 162 ? 0.205 5.817 0.251 1.00 97.56 162 ALA A N 1
ATOM 1282 C CA . ALA A 1 162 ? -1.173 5.625 0.687 1.00 97.56 162 ALA A CA 1
ATOM 1283 C C . ALA A 1 162 ? -1.286 5.647 2.219 1.00 97.56 162 ALA A C 1
ATOM 1285 O O . ALA A 1 162 ? -2.126 6.365 2.756 1.00 97.56 162 ALA A O 1
ATOM 1286 N N . GLN A 1 163 ? -0.398 4.947 2.931 1.00 96.38 163 GLN A N 1
ATOM 1287 C CA . GLN A 1 163 ? -0.361 4.973 4.397 1.00 96.38 163 GLN A CA 1
ATOM 1288 C C . GLN A 1 163 ? -0.041 6.369 4.960 1.00 96.38 163 GLN A C 1
ATOM 1290 O O . GLN A 1 163 ? -0.648 6.786 5.946 1.00 96.38 163 GLN A O 1
ATOM 1295 N N . LYS A 1 164 ? 0.900 7.103 4.350 1.00 95.75 164 LYS A N 1
ATOM 1296 C CA . LYS A 1 164 ? 1.303 8.453 4.785 1.00 95.75 164 LYS A CA 1
ATOM 1297 C C . LYS A 1 164 ? 0.178 9.478 4.618 1.00 95.75 164 LYS A C 1
ATOM 1299 O O . LYS A 1 164 ? -0.054 10.280 5.519 1.00 95.75 164 LYS A O 1
ATOM 1304 N N . LEU A 1 165 ? -0.486 9.472 3.463 1.00 96.31 165 LEU A N 1
ATOM 1305 C CA . LEU A 1 165 ? -1.523 10.444 3.107 1.00 96.31 165 LEU A CA 1
ATOM 1306 C C . LEU A 1 165 ? -2.885 10.101 3.726 1.00 96.31 165 LEU A C 1
ATOM 1308 O O . LEU A 1 165 ? -3.647 10.999 4.082 1.00 96.31 165 LEU A O 1
ATOM 1312 N N . TYR A 1 166 ? -3.178 8.809 3.891 1.00 96.81 166 TYR A N 1
ATOM 1313 C CA . TYR A 1 166 ? -4.465 8.297 4.364 1.00 96.81 166 TYR A CA 1
ATOM 1314 C C . TYR A 1 166 ? -4.259 7.365 5.566 1.00 96.81 166 TYR A C 1
ATOM 1316 O O . TYR A 1 166 ? -4.422 6.154 5.437 1.00 96.81 166 TYR A O 1
ATOM 1324 N N . PRO A 1 167 ? -3.928 7.896 6.758 1.00 94.81 167 PRO A N 1
ATOM 1325 C CA . PRO A 1 167 ? -3.457 7.093 7.890 1.00 94.81 167 PRO A CA 1
ATOM 1326 C C . PRO A 1 167 ? -4.520 6.199 8.552 1.00 94.81 167 PRO A C 1
ATOM 1328 O O . PRO A 1 167 ? -4.178 5.447 9.462 1.00 94.81 167 PRO A O 1
ATOM 1331 N N . ASP A 1 168 ? -5.793 6.247 8.130 1.00 94.69 168 ASP A N 1
ATOM 1332 C CA . ASP A 1 168 ? -6.806 5.284 8.584 1.00 94.69 168 ASP A CA 1
ATOM 1333 C C . ASP A 1 168 ? -6.485 3.886 8.018 1.00 94.69 168 ASP A C 1
ATOM 1335 O O . ASP A 1 168 ? -6.564 3.696 6.797 1.00 94.69 168 ASP A O 1
ATOM 1339 N N . PRO A 1 169 ? -6.191 2.879 8.871 1.00 93.12 169 PRO A N 1
ATOM 1340 C CA . PRO A 1 169 ? -5.915 1.515 8.432 1.00 93.12 169 PRO A CA 1
ATOM 1341 C C . PRO A 1 169 ? -6.998 0.913 7.553 1.00 93.12 169 PRO A C 1
ATOM 1343 O O . PRO A 1 169 ? -6.683 0.093 6.701 1.00 93.12 169 PRO A O 1
ATOM 1346 N N . LYS A 1 170 ? -8.265 1.307 7.707 1.00 93.06 170 LYS A N 1
ATOM 1347 C CA . LYS A 1 170 ? -9.351 0.793 6.8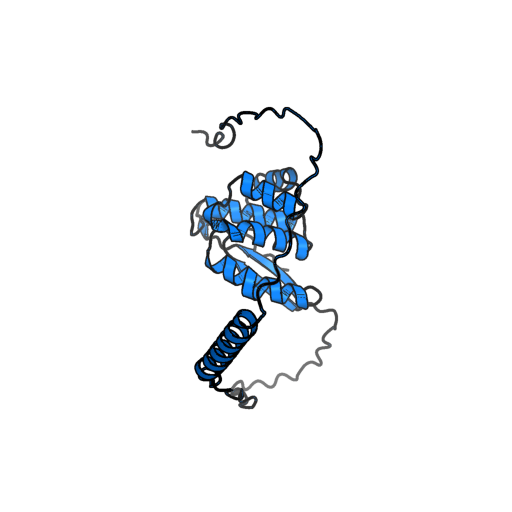58 1.00 93.06 170 LYS A CA 1
ATOM 1348 C C . LYS A 1 170 ? -9.187 1.225 5.402 1.00 93.06 170 LYS A C 1
ATOM 1350 O O . LYS A 1 170 ? -9.507 0.447 4.505 1.00 93.06 170 LYS A O 1
ATOM 1355 N N . THR A 1 171 ? -8.679 2.433 5.184 1.00 96.31 171 THR A N 1
ATOM 1356 C CA . THR A 1 171 ? -8.513 3.036 3.862 1.00 96.31 171 THR A CA 1
ATOM 1357 C C . THR A 1 171 ? -7.255 2.511 3.182 1.00 96.31 171 THR A C 1
ATOM 1359 O O . THR A 1 171 ? -7.355 1.872 2.133 1.00 96.31 171 THR A O 1
ATOM 1362 N N . TYR A 1 172 ? -6.076 2.701 3.790 1.00 97.56 172 TYR A N 1
ATOM 1363 C CA . TYR A 1 172 ? -4.828 2.315 3.126 1.00 97.56 172 TYR A CA 1
ATOM 1364 C C . TYR A 1 172 ? -4.665 0.793 3.013 1.00 97.56 172 TYR A C 1
ATOM 1366 O O . TYR A 1 172 ? -4.181 0.327 1.987 1.00 97.56 172 TYR A O 1
ATOM 1374 N N . LEU A 1 173 ? -5.125 -0.011 3.988 1.00 97.62 173 LEU A N 1
ATOM 1375 C CA . LEU A 1 173 ? -5.067 -1.476 3.852 1.00 97.62 173 LEU A CA 1
ATOM 1376 C C . LEU A 1 173 ? -6.030 -2.001 2.788 1.00 97.62 173 LEU A C 1
ATOM 1378 O O . LEU A 1 173 ? -5.742 -3.019 2.160 1.00 97.62 173 LEU A O 1
ATOM 1382 N N . GLY A 1 174 ? -7.166 -1.326 2.591 1.00 97.88 174 GLY A N 1
ATOM 1383 C CA . GLY A 1 174 ? -8.070 -1.618 1.484 1.00 97.88 174 GLY A CA 1
ATOM 1384 C C . GLY A 1 174 ? -7.354 -1.433 0.149 1.00 97.88 174 GLY A C 1
ATOM 1385 O O . GLY A 1 174 ? -7.246 -2.383 -0.628 1.00 97.88 174 GLY A O 1
ATOM 1386 N N . PHE A 1 175 ? -6.761 -0.253 -0.046 1.00 98.75 175 PHE A N 1
ATOM 1387 C CA . PHE A 1 175 ? -5.965 0.075 -1.227 1.00 98.75 175 PHE A CA 1
ATOM 1388 C C . PHE A 1 175 ? -4.816 -0.922 -1.463 1.00 98.75 175 PHE A C 1
ATOM 1390 O O . PHE A 1 175 ? -4.720 -1.497 -2.550 1.00 98.75 175 PHE A O 1
ATOM 1397 N N . THR A 1 176 ? -4.004 -1.212 -0.439 1.00 98.62 176 THR A N 1
ATOM 1398 C CA . THR A 1 176 ? -2.918 -2.202 -0.522 1.00 98.62 176 THR A CA 1
ATOM 1399 C C . THR A 1 176 ? -3.442 -3.584 -0.916 1.00 98.62 176 THR A C 1
ATOM 1401 O O . THR A 1 176 ? -2.863 -4.247 -1.774 1.00 98.62 176 THR A O 1
ATOM 1404 N N . MET A 1 177 ? -4.560 -4.041 -0.342 1.00 98.62 177 MET A N 1
ATOM 1405 C CA . MET A 1 177 ? -5.146 -5.331 -0.714 1.00 98.62 177 MET A CA 1
ATOM 1406 C C . MET A 1 177 ? -5.650 -5.337 -2.162 1.00 98.62 177 MET A C 1
ATOM 1408 O O . MET A 1 177 ? -5.483 -6.345 -2.852 1.00 98.62 177 MET A O 1
ATOM 1412 N N . CYS A 1 178 ? -6.255 -4.243 -2.636 1.00 98.75 178 CYS A N 1
ATOM 1413 C CA . CYS A 1 178 ? -6.680 -4.100 -4.030 1.00 98.75 178 CYS A CA 1
ATOM 1414 C C . CYS A 1 178 ? -5.492 -4.256 -4.989 1.00 98.75 178 CYS A C 1
ATOM 1416 O O . CYS A 1 178 ? -5.533 -5.105 -5.885 1.00 98.75 178 CYS A O 1
ATOM 1418 N N . MET A 1 179 ? -4.399 -3.529 -4.739 1.00 98.69 179 MET A N 1
ATOM 1419 C CA . MET A 1 179 ? -3.169 -3.651 -5.524 1.00 98.69 179 MET A CA 1
ATOM 1420 C C . MET A 1 179 ? -2.587 -5.066 -5.443 1.00 98.69 179 MET A C 1
ATOM 1422 O O . MET A 1 179 ? -2.326 -5.699 -6.469 1.00 98.69 179 MET A O 1
ATOM 1426 N N . THR A 1 180 ? -2.462 -5.610 -4.230 1.00 98.50 180 THR A N 1
ATOM 1427 C CA . THR A 1 180 ? -1.866 -6.929 -3.977 1.00 98.50 180 THR A CA 1
ATOM 1428 C C . THR A 1 180 ? -2.656 -8.068 -4.640 1.00 98.50 180 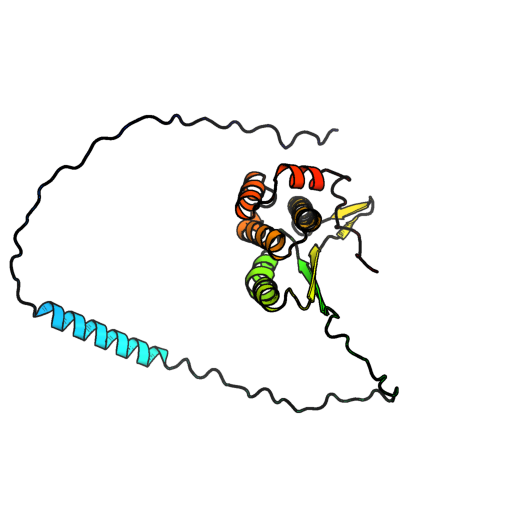THR A C 1
ATOM 1430 O O . THR A 1 180 ? -2.067 -9.055 -5.086 1.00 98.50 180 THR A O 1
ATOM 1433 N N . LYS A 1 181 ? -3.985 -7.962 -4.798 1.00 98.50 181 LYS A N 1
ATOM 1434 C CA . LYS A 1 181 ? -4.774 -8.958 -5.558 1.00 98.50 181 LYS A CA 1
ATOM 1435 C C . LYS A 1 181 ? -4.311 -9.095 -7.008 1.00 98.50 181 LYS A C 1
ATOM 1437 O O . LYS A 1 181 ? -4.451 -10.177 -7.580 1.00 98.50 181 LYS A O 1
ATOM 1442 N N . GLN A 1 182 ? -3.758 -8.027 -7.578 1.00 98.25 182 GLN A N 1
ATOM 1443 C CA . GLN A 1 182 ? -3.223 -7.967 -8.934 1.00 98.25 182 GLN A CA 1
ATOM 1444 C C . GLN A 1 182 ? -1.706 -7.724 -8.933 1.00 98.25 182 GLN A C 1
ATOM 1446 O O . GLN A 1 182 ? -1.191 -7.080 -9.845 1.00 98.25 182 GLN A O 1
ATOM 1451 N N . TYR A 1 183 ? -0.982 -8.265 -7.942 1.00 98.25 183 TYR A N 1
ATOM 1452 C CA . TYR A 1 183 ? 0.450 -8.024 -7.701 1.00 98.25 183 TYR A CA 1
ATOM 1453 C C . TYR A 1 183 ? 1.352 -8.128 -8.947 1.00 98.25 183 TYR A C 1
ATOM 1455 O O . TYR A 1 183 ? 2.368 -7.442 -9.048 1.00 98.25 183 TYR A O 1
ATOM 1463 N N . SER A 1 184 ? 0.998 -8.965 -9.929 1.00 98.25 184 SER A N 1
ATOM 1464 C CA . SER A 1 184 ? 1.741 -9.095 -11.189 1.00 98.25 184 SER A CA 1
ATOM 1465 C C . SER A 1 184 ? 1.757 -7.805 -12.014 1.00 98.25 184 SER A C 1
ATOM 1467 O O . SER A 1 184 ? 2.741 -7.540 -12.702 1.00 98.25 184 SER A O 1
ATOM 1469 N N . HIS A 1 185 ? 0.692 -7.007 -11.924 1.00 98.38 185 HIS A N 1
ATOM 1470 C CA . HIS A 1 185 ? 0.482 -5.771 -12.676 1.00 98.38 185 HIS A CA 1
ATOM 1471 C C . HIS A 1 185 ? 0.966 -4.524 -11.936 1.00 98.38 185 HIS A C 1
ATOM 1473 O O . HIS A 1 185 ? 0.938 -3.445 -12.508 1.00 98.38 185 HIS A O 1
ATOM 1479 N N . ILE A 1 186 ? 1.430 -4.624 -10.691 1.00 98.56 186 ILE A N 1
ATOM 1480 C CA . ILE A 1 186 ? 2.025 -3.476 -9.994 1.00 98.56 186 ILE A CA 1
ATOM 1481 C C . ILE A 1 186 ? 3.306 -3.045 -10.734 1.00 98.56 186 ILE A C 1
ATOM 1483 O O . ILE A 1 186 ? 4.108 -3.930 -11.046 1.00 98.56 186 ILE A O 1
ATOM 1487 N N . PRO A 1 187 ? 3.547 -1.745 -11.006 1.00 96.81 187 PRO A N 1
ATOM 1488 C CA . PRO A 1 187 ? 2.784 -0.556 -10.607 1.00 96.81 187 PRO A CA 1
ATOM 1489 C C . PRO A 1 187 ? 2.039 0.093 -11.794 1.00 96.81 187 PRO A C 1
ATOM 1491 O O . PRO A 1 187 ? 2.110 1.303 -11.994 1.00 96.81 187 PRO A O 1
ATOM 1494 N N . GLN A 1 188 ? 1.375 -0.695 -12.645 1.00 98.44 188 GLN A N 1
ATOM 1495 C CA . GLN A 1 188 ? 0.640 -0.171 -13.800 1.00 98.44 188 GLN A CA 1
ATOM 1496 C C . GLN A 1 188 ? -0.337 0.928 -13.375 1.00 98.44 188 GLN A C 1
ATOM 1498 O O . GLN A 1 188 ? -1.132 0.740 -12.456 1.00 98.44 188 GLN A O 1
ATOM 1503 N N . ARG A 1 189 ? -0.305 2.058 -14.091 1.00 97.50 189 ARG A N 1
ATOM 1504 C CA . ARG A 1 189 ? -1.110 3.249 -13.788 1.00 97.50 189 ARG A CA 1
ATOM 1505 C C . ARG A 1 189 ? -2.593 2.929 -13.610 1.00 97.50 189 ARG A C 1
ATOM 1507 O O . ARG A 1 189 ? -3.180 3.364 -12.631 1.00 97.50 189 ARG A O 1
ATOM 1514 N N . SER A 1 190 ? -3.164 2.142 -14.521 1.00 98.44 190 SER A N 1
ATOM 1515 C CA . SER A 1 190 ? -4.580 1.766 -14.475 1.00 98.44 190 SER A CA 1
ATOM 1516 C C . SER A 1 190 ? -4.938 1.015 -13.194 1.00 98.44 190 SER A C 1
ATOM 1518 O O . SER A 1 190 ? -5.953 1.317 -12.588 1.00 98.44 190 SER A O 1
ATOM 1520 N N . LEU A 1 191 ? -4.078 0.100 -12.728 1.00 98.69 191 LEU A N 1
ATOM 1521 C CA . LEU A 1 191 ? -4.298 -0.604 -11.463 1.00 98.69 191 LEU A CA 1
ATOM 1522 C C . LEU A 1 191 ? -4.298 0.370 -10.277 1.00 98.69 191 LEU A C 1
ATOM 1524 O O . LEU A 1 191 ? -5.138 0.260 -9.389 1.00 98.69 191 LEU A O 1
ATOM 1528 N N . VAL A 1 192 ? -3.353 1.314 -10.259 1.00 98.44 192 VAL A N 1
ATOM 1529 C CA . VAL A 1 192 ? -3.241 2.305 -9.181 1.00 98.44 192 VAL A CA 1
ATOM 1530 C C . VAL A 1 192 ? -4.454 3.238 -9.176 1.00 98.44 192 VAL A C 1
ATOM 1532 O O . VAL A 1 192 ? -5.013 3.481 -8.112 1.00 98.44 192 VAL A O 1
ATOM 1535 N N . GLU A 1 193 ? -4.892 3.722 -10.341 1.00 98.56 193 GLU A N 1
ATOM 1536 C CA . GLU A 1 193 ? -6.086 4.567 -10.486 1.00 98.56 193 GLU A CA 1
ATOM 1537 C C . GLU A 1 193 ? -7.366 3.831 -10.073 1.00 98.56 193 GLU A C 1
ATOM 1539 O O . GLU A 1 193 ? -8.148 4.376 -9.295 1.00 98.56 193 GLU A O 1
ATOM 1544 N N . ASP A 1 194 ? -7.552 2.588 -10.528 1.00 98.69 194 ASP A N 1
ATOM 1545 C CA . ASP A 1 194 ? -8.720 1.770 -10.187 1.00 98.69 194 ASP A CA 1
ATOM 1546 C C . ASP A 1 194 ? -8.794 1.521 -8.673 1.00 98.69 194 ASP A C 1
ATOM 1548 O O . ASP A 1 194 ? -9.834 1.746 -8.051 1.00 98.69 194 ASP A O 1
ATOM 1552 N N . CYS A 1 195 ? -7.677 1.121 -8.055 1.00 98.75 195 CYS A N 1
ATOM 1553 C CA . CYS A 1 195 ? -7.621 0.887 -6.613 1.00 98.75 195 CYS A CA 1
ATOM 1554 C C . CYS A 1 195 ? -7.753 2.179 -5.798 1.00 98.75 195 CYS A C 1
ATOM 1556 O O . CYS A 1 195 ? -8.371 2.169 -4.730 1.00 98.75 195 CYS A O 1
ATOM 1558 N N . ALA A 1 196 ? -7.192 3.294 -6.276 1.00 98.62 196 ALA A N 1
ATOM 1559 C CA . ALA A 1 196 ? -7.353 4.592 -5.631 1.00 98.62 196 ALA A CA 1
ATOM 1560 C C . ALA A 1 196 ? -8.826 5.019 -5.651 1.00 98.62 196 ALA A C 1
ATOM 1562 O O . ALA A 1 196 ? -9.371 5.388 -4.612 1.00 98.62 196 ALA A O 1
ATOM 1563 N N . LEU A 1 197 ? -9.501 4.870 -6.795 1.00 98.38 197 LEU A N 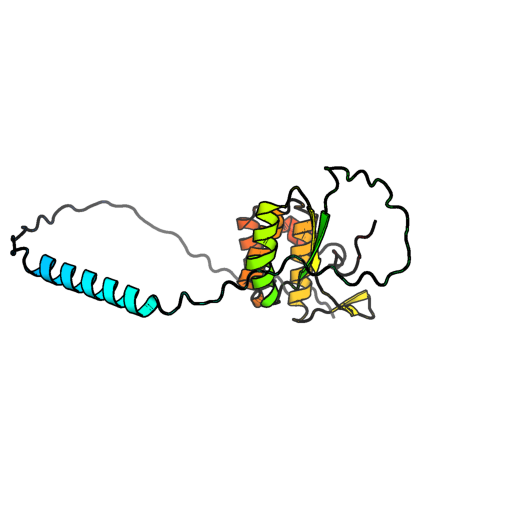1
ATOM 1564 C CA . LEU A 1 197 ? -10.924 5.161 -6.936 1.00 98.38 197 LEU A CA 1
ATOM 1565 C C . LEU A 1 197 ? -11.789 4.268 -6.031 1.00 98.38 197 LEU A C 1
ATOM 1567 O O . LEU A 1 197 ? -12.674 4.784 -5.349 1.00 98.38 197 LEU A O 1
ATOM 1571 N N . GLU A 1 198 ? -11.524 2.957 -5.986 1.00 98.38 198 GLU A N 1
ATOM 1572 C CA . GLU A 1 198 ? -12.265 1.995 -5.151 1.00 98.38 198 GLU A CA 1
ATOM 1573 C C . GLU A 1 198 ? -12.220 2.359 -3.658 1.00 98.38 198 GLU A C 1
ATOM 1575 O O . GLU A 1 198 ? -13.211 2.191 -2.943 1.00 98.38 198 GLU A O 1
ATOM 1580 N N . HIS A 1 199 ? -11.091 2.899 -3.194 1.00 98.19 199 HIS A N 1
ATOM 1581 C CA . HIS A 1 199 ? -10.859 3.215 -1.785 1.00 98.19 199 HIS A CA 1
ATOM 1582 C C . HIS A 1 199 ? -10.903 4.714 -1.454 1.00 98.19 199 HIS A C 1
ATOM 1584 O O . HIS A 1 199 ? -10.618 5.086 -0.318 1.00 98.19 199 HIS A O 1
ATOM 1590 N N . ALA A 1 200 ? -11.330 5.557 -2.400 1.00 97.75 200 ALA A N 1
ATOM 1591 C CA . ALA A 1 200 ? -11.428 7.012 -2.255 1.00 97.75 200 ALA A CA 1
ATOM 1592 C C . ALA A 1 200 ? -10.093 7.712 -1.915 1.00 97.75 200 ALA A C 1
ATOM 1594 O O . ALA A 1 200 ? -10.061 8.672 -1.143 1.00 97.75 200 ALA A O 1
ATOM 1595 N N . LEU A 1 201 ? -8.996 7.239 -2.508 1.00 98.31 201 LEU A N 1
ATOM 1596 C CA . LEU A 1 201 ? -7.708 7.930 -2.523 1.00 98.31 201 LEU A CA 1
ATOM 1597 C C . LEU A 1 201 ? -7.620 8.815 -3.774 1.00 98.31 201 LEU A C 1
ATOM 1599 O O . LEU A 1 201 ? -8.137 8.473 -4.838 1.00 98.31 201 LEU A O 1
ATOM 1603 N N . ASP A 1 202 ? -6.936 9.948 -3.656 1.00 98.25 202 ASP A N 1
ATOM 1604 C CA . ASP A 1 202 ? -6.645 10.826 -4.784 1.00 98.25 202 ASP A CA 1
ATOM 1605 C C . ASP A 1 202 ? -5.381 10.332 -5.497 1.00 98.25 202 ASP A C 1
ATOM 1607 O O . ASP A 1 202 ? -4.292 10.271 -4.920 1.00 98.25 202 ASP A O 1
ATOM 1611 N N . PHE A 1 203 ? -5.529 9.958 -6.768 1.00 97.38 203 PHE A N 1
ATOM 1612 C CA . PHE A 1 203 ? -4.416 9.463 -7.572 1.00 97.38 203 PHE A CA 1
ATOM 1613 C C . PHE A 1 203 ? -3.296 10.501 -7.734 1.00 97.38 203 PHE A C 1
ATOM 1615 O O . PHE A 1 203 ? -2.124 10.131 -7.745 1.00 97.38 203 PHE A O 1
ATOM 1622 N N . ASN A 1 204 ? -3.627 11.788 -7.869 1.00 96.75 204 ASN A N 1
ATOM 1623 C CA . ASN A 1 204 ? -2.617 12.823 -8.068 1.00 96.75 204 ASN A CA 1
ATOM 1624 C C . ASN A 1 204 ? -1.807 13.033 -6.791 1.00 96.75 204 ASN A C 1
ATOM 1626 O O . ASN A 1 204 ? -0.590 13.135 -6.878 1.00 96.75 204 ASN A O 1
ATOM 1630 N N . GLU A 1 205 ? -2.446 13.025 -5.621 1.00 96.50 205 GLU A N 1
ATOM 1631 C CA . GLU A 1 205 ? -1.746 13.085 -4.331 1.00 96.50 205 GLU A CA 1
ATOM 1632 C C . GLU A 1 205 ? -0.816 11.878 -4.140 1.00 96.50 205 GLU A C 1
ATOM 1634 O O . GLU A 1 205 ? 0.347 12.039 -3.764 1.00 96.50 205 GLU A O 1
ATOM 1639 N N . LEU A 1 206 ? -1.283 10.668 -4.478 1.00 95.69 206 LEU A N 1
ATOM 1640 C CA . LEU A 1 206 ? -0.448 9.462 -4.466 1.00 95.69 206 LEU A CA 1
ATOM 1641 C C . LEU A 1 206 ? 0.751 9.583 -5.411 1.00 95.69 206 LEU A C 1
ATOM 1643 O O . LEU A 1 206 ? 1.881 9.293 -5.019 1.00 95.69 206 LEU A O 1
ATOM 1647 N N . ASN A 1 207 ? 0.510 10.016 -6.649 1.00 93.31 207 ASN A N 1
ATOM 1648 C CA . ASN A 1 207 ? 1.547 10.192 -7.657 1.00 93.31 207 ASN A CA 1
ATOM 1649 C C . ASN A 1 207 ? 2.567 11.254 -7.228 1.00 93.31 207 ASN A C 1
ATOM 1651 O O . ASN A 1 207 ? 3.769 11.030 -7.346 1.00 93.31 207 ASN A O 1
ATOM 1655 N N . ASN A 1 208 ? 2.104 12.384 -6.694 1.00 94.19 208 ASN A N 1
ATOM 1656 C CA . ASN A 1 208 ? 2.972 13.436 -6.180 1.00 94.19 208 ASN A CA 1
ATOM 1657 C C . ASN A 1 208 ? 3.841 12.884 -5.048 1.00 94.19 208 ASN A C 1
ATOM 1659 O O . ASN A 1 208 ? 5.058 12.900 -5.183 1.00 94.19 208 ASN A O 1
ATOM 1663 N N . CYS A 1 209 ? 3.251 12.252 -4.028 1.00 94.44 209 CYS A N 1
ATOM 1664 C CA . CYS A 1 209 ? 4.005 11.639 -2.931 1.00 94.44 209 CYS A CA 1
ATOM 1665 C C . CYS A 1 209 ? 5.047 10.613 -3.408 1.00 94.44 209 CYS A C 1
ATOM 1667 O O . CYS A 1 209 ? 6.155 10.581 -2.883 1.00 94.44 209 CYS A O 1
ATOM 1669 N N . ALA A 1 210 ? 4.716 9.780 -4.401 1.00 91.06 210 ALA A N 1
ATOM 1670 C CA . ALA A 1 210 ? 5.629 8.752 -4.904 1.00 91.06 210 ALA A CA 1
ATOM 1671 C C . ALA A 1 210 ? 6.797 9.324 -5.730 1.00 91.06 210 ALA A C 1
ATOM 1673 O O . ALA A 1 210 ? 7.806 8.643 -5.915 1.00 91.06 210 ALA A O 1
ATOM 1674 N N . THR A 1 211 ? 6.653 10.549 -6.242 1.00 86.19 211 THR A N 1
ATOM 1675 C CA . THR A 1 211 ? 7.683 11.254 -7.026 1.00 86.19 211 THR A CA 1
ATOM 1676 C C . THR A 1 211 ? 8.439 12.311 -6.225 1.00 86.19 211 THR A C 1
ATOM 1678 O O . THR A 1 211 ? 9.544 12.692 -6.612 1.00 86.19 211 THR A O 1
ATOM 1681 N N . GLU A 1 212 ? 7.871 12.772 -5.112 1.00 73.31 212 GLU A N 1
ATOM 1682 C CA . GLU A 1 212 ? 8.541 13.623 -4.138 1.00 73.31 212 GLU A CA 1
ATOM 1683 C C . GLU A 1 212 ? 9.667 12.826 -3.444 1.00 73.31 212 GLU A C 1
ATOM 1685 O O . GLU A 1 212 ? 9.538 11.635 -3.156 1.00 73.31 212 GLU A O 1
ATOM 1690 N N . ASP A 1 213 ? 10.812 13.477 -3.227 1.00 60.41 213 ASP A N 1
ATOM 1691 C CA . ASP A 1 213 ? 12.005 12.913 -2.571 1.00 60.41 213 ASP A CA 1
ATOM 1692 C C . ASP A 1 213 ? 12.662 11.696 -3.268 1.00 60.41 213 ASP A C 1
ATOM 1694 O O . ASP A 1 213 ? 13.174 10.804 -2.593 1.00 60.41 213 ASP A O 1
ATOM 1698 N N . ASP A 1 214 ? 12.660 11.624 -4.607 1.00 55.91 214 ASP A N 1
ATOM 1699 C CA . ASP A 1 214 ? 13.228 10.500 -5.389 1.00 55.91 214 ASP A CA 1
ATOM 1700 C C . ASP A 1 214 ? 12.655 9.116 -4.990 1.00 55.91 214 ASP A C 1
ATOM 1702 O O . ASP A 1 214 ? 13.295 8.077 -5.169 1.00 55.91 214 ASP A O 1
ATOM 1706 N N . GLY A 1 215 ? 11.438 9.078 -4.430 1.00 56.66 215 GLY A N 1
ATOM 1707 C CA . GLY A 1 215 ? 10.829 7.842 -3.937 1.00 56.66 215 GLY A CA 1
ATOM 1708 C C . GLY A 1 215 ? 11.431 7.333 -2.620 1.00 56.66 215 GLY A C 1
ATOM 1709 O O . GLY A 1 215 ? 11.227 6.177 -2.252 1.00 56.66 215 GLY A O 1
ATOM 1710 N N . ALA A 1 216 ? 12.146 8.177 -1.867 1.00 55.94 216 ALA A N 1
ATOM 1711 C CA . ALA A 1 216 ? 12.714 7.842 -0.556 1.00 55.94 216 ALA A CA 1
ATOM 1712 C C . ALA A 1 216 ? 11.662 7.660 0.559 1.00 55.94 216 ALA A C 1
ATOM 1714 O O . ALA A 1 216 ? 12.014 7.444 1.724 1.00 55.94 216 ALA A O 1
ATOM 1715 N N . VAL A 1 217 ? 10.368 7.721 0.231 1.00 58.66 217 VAL A N 1
ATOM 1716 C CA . VAL A 1 217 ? 9.275 7.471 1.171 1.00 58.66 217 VAL A CA 1
ATOM 1717 C C . VAL A 1 217 ? 9.408 6.048 1.733 1.00 58.66 217 VAL A C 1
ATOM 1719 O O . VAL A 1 217 ? 9.160 5.059 1.055 1.00 58.66 217 VAL A O 1
ATOM 1722 N N . GLY A 1 218 ? 9.841 5.948 2.993 1.00 53.31 218 GLY A N 1
ATOM 1723 C CA . GLY A 1 218 ? 9.688 4.783 3.874 1.00 53.31 218 GLY A CA 1
ATOM 1724 C C . GLY A 1 218 ? 10.551 3.540 3.608 1.00 53.31 218 GLY A C 1
ATOM 1725 O O . GLY A 1 218 ? 10.559 2.643 4.444 1.00 53.31 218 GLY A O 1
ATOM 1726 N N . MET A 1 219 ? 11.335 3.473 2.531 1.00 55.06 219 MET A N 1
ATOM 1727 C CA . MET A 1 219 ? 12.134 2.272 2.212 1.00 55.06 219 MET A CA 1
ATOM 1728 C C . MET A 1 219 ? 13.472 2.168 2.982 1.00 55.06 219 MET A C 1
ATOM 1730 O O . MET A 1 219 ? 14.238 1.226 2.772 1.00 55.06 219 MET A O 1
ATOM 1734 N N . GLY A 1 220 ? 13.760 3.119 3.883 1.00 46.47 220 GLY A N 1
ATOM 1735 C CA . GLY A 1 220 ? 15.031 3.204 4.617 1.00 46.47 220 GLY A CA 1
ATOM 1736 C C . GLY A 1 220 ? 14.969 3.720 6.060 1.00 46.47 220 GLY A C 1
ATOM 1737 O O . GLY A 1 220 ? 16.022 3.892 6.669 1.00 46.47 220 GLY A O 1
ATOM 1738 N N . ALA A 1 221 ? 13.791 3.951 6.645 1.00 34.53 221 ALA A N 1
ATOM 1739 C CA . ALA A 1 221 ? 13.696 4.457 8.015 1.00 34.53 221 ALA A CA 1
ATOM 1740 C C . ALA A 1 221 ? 13.032 3.425 8.940 1.00 34.53 221 ALA A C 1
ATOM 1742 O O . ALA A 1 221 ? 11.848 3.138 8.772 1.00 34.53 221 ALA A O 1
ATOM 1743 N N . PRO A 1 222 ? 13.736 2.903 9.965 1.00 36.72 222 PRO A N 1
ATOM 1744 C CA . PRO A 1 222 ? 13.052 2.409 11.144 1.00 36.72 222 PRO A CA 1
ATOM 1745 C C . PRO A 1 222 ? 12.333 3.613 11.749 1.00 36.72 222 PRO A C 1
ATOM 1747 O O . PRO A 1 222 ? 12.977 4.507 12.298 1.00 36.72 222 PRO A O 1
ATOM 1750 N N . THR A 1 223 ? 11.008 3.659 11.653 1.00 41.09 223 THR A N 1
ATOM 1751 C CA . THR A 1 223 ? 10.214 4.535 12.512 1.00 41.09 223 THR A CA 1
ATOM 1752 C C . THR A 1 223 ? 10.404 4.042 13.942 1.00 41.09 223 THR A C 1
ATOM 1754 O O . THR A 1 223 ? 9.727 3.118 14.394 1.00 41.09 223 THR A O 1
ATOM 1757 N N . ARG A 1 224 ? 11.397 4.598 14.641 1.00 35.00 224 ARG A N 1
ATOM 1758 C CA . ARG A 1 224 ? 11.656 4.320 16.049 1.00 35.00 224 ARG A CA 1
ATOM 1759 C C . ARG A 1 224 ? 11.693 5.623 16.838 1.00 35.00 224 ARG A C 1
ATOM 1761 O O . ARG A 1 224 ? 12.566 6.448 16.594 1.00 35.00 224 ARG A O 1
ATOM 1768 N N . ALA A 1 225 ? 10.815 5.629 17.843 1.00 31.53 225 ALA A N 1
ATOM 1769 C CA . ALA A 1 225 ? 10.706 6.506 19.010 1.00 31.53 225 ALA A CA 1
ATOM 1770 C C . ALA A 1 225 ? 10.154 7.915 18.765 1.00 31.53 225 ALA A C 1
ATOM 1772 O O . ALA A 1 225 ? 10.885 8.773 18.233 1.00 31.53 225 ALA A O 1
#

Sequence (225 aa):
MDEKRAFEQLPITQGSDSGSRQPADDSNRRHHHSRRPLHFLTIATLILSLWAFYRATTSSSRRWQERPLIWGKPYPSHLKGVATTPNIKLDENTLVPFEAHIMSKCPDAKDCLELMVLPAMQRVHDKVNFTLSYIGRPTANDGVACKHGPEECLGNIIELCAQKLYPDPKTYLGFTMCMTKQYSHIPQRSLVEDCALEHALDFNELNNCATEDDGAVGMGAPTRA

Secondary structure (DSSP, 8-state):
-----SSS--PPPPPPP-------------------THHHHHHHHHHHHHHHHHHHHHGGG---------TT-------------------TT-PEEEEEEE-TT-HHHHHHIIIIIHHHHHHHTTTEEEEEEE--EE-TTS-EE-TT-HHHHHHHHHHHHHHHH---HHHHHHHHHHHHHTGGGTT-HHHHHHHHHHHT--HHHHHHHHHGGGG-SSSS-----

Organism: NCBI:txid516989

InterPro domains:
  IPR004911 Gamma interferon inducible lysosomal thiol reductase GILT [PF03227] (100-197)
  IPR004911 Gamma interferon inducible lysosomal thiol reductase GILT [PTHR13234] (91-216)